Protein AF-A0A5B1LK51-F1 (afdb_monomer)

Nearest PDB structures (foldseek):
  1f5m-assembly1_B  TM=5.660E-01  e=3.324E+00  Saccharomyces cerevisiae
  6eny-assembly1_D  TM=3.370E-01  e=9.234E-01  Homo sapiens
  2h8l-assembly2_B  TM=3.531E-01  e=1.806E+00  Homo sapiens
  6o80-assembly1_A  TM=3.054E-01  e=2.768E+00  Trypanosoma cruzi

Sequence (338 aa):
MRPSALRSLPRSFWICSRPAVCPLGSTARRSAAEASTRGEPRSWGSPTAGAPSATPGASISGSTGPLRRLTAIQPTRHEVSRTVAKTTKSEKSERQKVIEDIRRKQKSADKRQGRIILGVCLTIAAAIVIAAAYNPVRTWIEQRKYNGEALSSIGGPASSCGETITKDATGSGDHRATGEQITYDDAPPAFGPHWNEGGVAPVPMEDRFYTKDSRPELEALVHNLEHGFTILWYDETAADDSTMLGEIKAIAKKLSVSDTNNRLAFKAVPWTKDDGKAFPKGQHIAFTHWDADKDDTTKSEGVWQYCSEPSGAALETFMKEHPYYASPEPIGGYAGKQ

Organism: NCBI:txid2607660

Structure (mmCIF, N/CA/C/O backbone):
data_AF-A0A5B1LK51-F1
#
_entry.id   AF-A0A5B1LK51-F1
#
loop_
_atom_site.group_PDB
_atom_site.id
_atom_site.type_symbol
_atom_site.label_atom_id
_atom_site.label_alt_id
_atom_site.label_comp_id
_atom_site.label_asym_id
_atom_site.label_entity_id
_atom_site.label_seq_id
_atom_site.pdbx_PDB_ins_code
_atom_site.Cartn_x
_atom_site.Cartn_y
_atom_site.Cartn_z
_atom_site.occupancy
_atom_site.B_iso_or_equiv
_atom_site.auth_seq_id
_atom_site.auth_comp_id
_atom_site.auth_asym_id
_atom_site.auth_atom_id
_atom_site.pdbx_PDB_model_num
ATOM 1 N N . MET A 1 1 ? 65.057 26.943 2.949 1.00 40.69 1 MET A N 1
ATOM 2 C CA . MET A 1 1 ? 65.285 25.995 1.832 1.00 40.69 1 MET A CA 1
ATOM 3 C C . MET A 1 1 ? 64.180 26.177 0.798 1.00 40.69 1 MET A C 1
ATOM 5 O O . MET A 1 1 ? 63.109 26.638 1.157 1.00 40.69 1 MET A O 1
ATOM 9 N N . ARG A 1 2 ? 64.512 25.935 -0.474 1.00 40.69 2 ARG A N 1
ATOM 10 C CA . ARG A 1 2 ? 63.799 26.331 -1.703 1.00 40.69 2 ARG A CA 1
ATOM 11 C C . ARG A 1 2 ? 62.327 25.857 -1.828 1.00 40.69 2 ARG A C 1
ATOM 13 O O . ARG A 1 2 ? 61.994 24.825 -1.257 1.00 40.69 2 ARG A O 1
ATOM 20 N N . PRO A 1 3 ? 61.504 26.555 -2.645 1.00 66.44 3 PRO A N 1
ATOM 21 C CA . PRO A 1 3 ? 60.129 26.193 -3.017 1.00 66.44 3 PRO A CA 1
ATOM 22 C C . PRO A 1 3 ? 60.064 25.419 -4.354 1.00 66.44 3 PRO A C 1
ATOM 24 O O . PRO A 1 3 ? 61.014 25.501 -5.131 1.00 66.44 3 PRO A O 1
ATOM 27 N N . SER A 1 4 ? 58.953 24.721 -4.646 1.00 51.50 4 SER A N 1
ATOM 28 C CA . SER A 1 4 ? 58.419 24.357 -5.993 1.00 51.50 4 SER A CA 1
ATOM 29 C C . SER A 1 4 ? 57.158 23.486 -5.809 1.00 51.50 4 SER A C 1
ATOM 31 O O . SER A 1 4 ? 57.221 22.490 -5.105 1.00 51.50 4 SER A O 1
ATOM 33 N N . ALA A 1 5 ? 55.951 23.916 -6.194 1.00 52.97 5 ALA A N 1
ATOM 34 C CA . ALA A 1 5 ? 55.376 23.991 -7.548 1.00 52.97 5 ALA A CA 1
ATOM 35 C C . ALA A 1 5 ? 54.982 22.620 -8.140 1.00 52.97 5 ALA A C 1
ATOM 37 O O . ALA A 1 5 ? 55.858 21.858 -8.520 1.00 52.97 5 ALA A O 1
ATOM 38 N N . LEU A 1 6 ? 53.671 22.375 -8.295 1.00 48.50 6 LEU A N 1
ATOM 39 C CA . LEU A 1 6 ? 53.031 21.429 -9.235 1.00 48.50 6 LEU A CA 1
ATOM 40 C C . LEU A 1 6 ? 51.575 21.913 -9.412 1.00 48.50 6 LEU A C 1
ATOM 42 O O . LEU A 1 6 ? 50.798 21.899 -8.467 1.00 48.50 6 LEU A O 1
ATOM 46 N N . ARG A 1 7 ? 51.299 22.708 -10.451 1.00 51.09 7 ARG A N 1
ATOM 47 C CA . ARG A 1 7 ? 50.894 22.334 -11.825 1.00 51.09 7 ARG A CA 1
ATOM 48 C C . ARG A 1 7 ? 49.446 21.846 -11.919 1.00 51.09 7 ARG A C 1
ATOM 50 O O . ARG A 1 7 ? 49.122 20.699 -11.646 1.00 51.09 7 ARG A O 1
ATOM 57 N N . SER A 1 8 ? 48.626 22.781 -12.384 1.00 48.78 8 SER A N 1
ATOM 58 C CA . SER A 1 8 ? 47.334 22.606 -13.031 1.00 48.78 8 SER A CA 1
ATOM 59 C C . SER A 1 8 ? 47.447 21.780 -14.319 1.00 48.78 8 SER A C 1
ATOM 61 O O . SER A 1 8 ? 48.423 21.898 -15.063 1.00 48.78 8 SER A O 1
ATOM 63 N N . LEU A 1 9 ? 46.409 20.993 -14.606 1.00 49.41 9 LEU A N 1
ATOM 64 C CA . LEU A 1 9 ? 46.157 20.385 -15.914 1.00 49.41 9 LEU A CA 1
ATOM 65 C C . LEU A 1 9 ? 44.712 20.667 -16.371 1.00 49.41 9 LEU A C 1
ATOM 67 O O . LEU A 1 9 ? 43.865 20.996 -15.536 1.00 49.41 9 LEU A O 1
ATOM 71 N N . PRO A 1 10 ? 44.452 20.648 -17.693 1.00 56.81 10 PRO A N 1
ATOM 72 C CA . PRO A 1 10 ? 43.483 21.541 -18.313 1.00 56.81 10 PRO A CA 1
ATOM 73 C C . PRO A 1 10 ? 42.114 20.918 -18.610 1.00 56.81 10 PRO A C 1
ATOM 75 O O . PRO A 1 10 ? 41.968 19.730 -18.889 1.00 56.81 10 PRO A O 1
ATOM 78 N N . ARG A 1 11 ? 41.125 21.819 -18.648 1.00 48.50 11 ARG A N 1
ATOM 79 C CA . ARG A 1 11 ? 39.813 21.666 -19.282 1.00 48.50 11 ARG A CA 1
ATOM 80 C C . ARG A 1 11 ? 39.968 21.296 -20.759 1.00 48.50 11 ARG A C 1
ATOM 82 O O . ARG A 1 11 ? 40.621 22.025 -21.499 1.00 48.50 11 ARG A O 1
ATOM 89 N N . SER A 1 12 ? 39.273 20.247 -21.190 1.00 47.28 12 SER A N 1
ATOM 90 C CA . SER A 1 12 ? 38.968 20.004 -22.602 1.00 47.28 12 SER A CA 1
ATOM 91 C C . SER A 1 12 ? 37.454 20.069 -22.780 1.00 47.28 12 SER A C 1
ATOM 93 O O . SER A 1 12 ? 36.732 19.138 -22.446 1.00 47.28 12 SER A O 1
ATOM 95 N N . PHE A 1 13 ? 36.993 21.230 -23.243 1.00 38.34 13 PHE A N 1
ATOM 96 C CA . PHE A 1 13 ? 35.660 21.460 -23.790 1.00 38.34 13 PHE A CA 1
ATOM 97 C C . PHE A 1 13 ? 35.692 21.023 -25.257 1.00 38.34 13 PHE A C 1
ATOM 99 O O . PHE A 1 13 ? 36.562 21.476 -26.000 1.00 38.34 13 PHE A O 1
ATOM 106 N N . TRP A 1 14 ? 34.756 20.178 -25.677 1.00 39.97 14 TRP A N 1
ATOM 107 C CA . TRP A 1 14 ? 34.553 19.836 -27.081 1.00 39.97 14 TRP A CA 1
ATOM 108 C C . TRP A 1 14 ? 33.066 19.922 -27.428 1.00 39.97 14 TRP A C 1
ATOM 110 O O . TRP A 1 14 ? 32.211 19.492 -26.661 1.00 39.97 14 TRP A O 1
ATOM 120 N N . ILE A 1 15 ? 32.835 20.431 -28.641 1.00 37.16 15 ILE A N 1
ATOM 121 C CA . ILE A 1 15 ? 31.622 20.372 -29.464 1.00 37.16 15 ILE A CA 1
ATOM 122 C C . ILE A 1 15 ? 30.625 21.523 -29.273 1.00 37.16 15 ILE A C 1
ATOM 124 O O . ILE A 1 15 ? 29.647 21.459 -28.539 1.00 37.16 15 ILE A O 1
ATOM 128 N N . CYS A 1 16 ? 30.823 22.544 -30.103 1.00 41.19 16 CYS A N 1
ATOM 129 C CA . CYS A 1 16 ? 29.730 23.263 -30.737 1.00 41.19 16 CYS A CA 1
ATOM 130 C C . CYS A 1 16 ? 30.137 23.513 -32.192 1.00 41.19 16 CYS A C 1
ATOM 132 O O . CYS A 1 16 ? 31.223 24.047 -32.416 1.00 41.19 16 CYS A O 1
ATOM 134 N N . SER A 1 17 ? 29.312 23.092 -33.157 1.00 42.59 17 SER A N 1
ATOM 135 C CA . SER A 1 17 ? 28.959 23.845 -34.379 1.00 42.59 17 SER A CA 1
ATOM 136 C C . SER A 1 17 ? 28.322 22.931 -35.430 1.00 42.59 17 SER A C 1
ATOM 138 O O . SER A 1 17 ? 28.989 22.139 -36.090 1.00 42.59 17 SER A O 1
ATOM 140 N N . ARG A 1 18 ? 27.009 23.105 -35.616 1.00 46.28 18 ARG A N 1
ATOM 141 C CA . ARG A 1 18 ? 26.333 22.907 -36.907 1.00 46.28 18 ARG A CA 1
ATOM 142 C C . ARG A 1 18 ? 26.778 24.013 -37.876 1.00 46.28 18 ARG A C 1
ATOM 144 O O . ARG A 1 18 ? 27.121 25.104 -37.421 1.00 46.28 18 ARG A O 1
ATOM 151 N N . PRO A 1 19 ? 26.625 23.801 -39.190 1.00 55.75 19 PRO A N 1
ATOM 152 C CA . PRO A 1 19 ? 25.652 24.648 -39.876 1.00 55.75 19 PRO A CA 1
ATOM 153 C C . PRO A 1 19 ? 24.747 23.890 -40.853 1.00 55.75 19 PRO A C 1
ATOM 155 O O . PRO A 1 19 ? 25.063 22.820 -41.366 1.00 55.75 19 PRO A O 1
ATOM 158 N N . ALA A 1 20 ? 23.583 24.496 -41.064 1.00 49.56 20 ALA A N 1
ATOM 159 C CA . ALA A 1 20 ? 22.540 24.100 -41.992 1.00 49.56 20 ALA A CA 1
ATOM 160 C C . ALA A 1 20 ? 22.910 24.419 -43.447 1.00 49.56 20 ALA A C 1
ATOM 162 O O . ALA A 1 20 ? 23.417 25.507 -43.708 1.00 49.56 20 ALA A O 1
ATOM 163 N N . VAL A 1 21 ? 22.536 23.532 -44.378 1.00 47.09 21 VAL A N 1
ATOM 164 C CA . VAL A 1 21 ? 22.238 23.866 -45.782 1.00 47.09 21 VAL A CA 1
ATOM 165 C C . VAL A 1 21 ? 21.132 22.925 -46.297 1.00 47.09 21 VAL A C 1
ATOM 167 O O . VAL A 1 21 ? 21.338 21.726 -46.441 1.00 47.09 21 VAL A O 1
ATOM 170 N N . CYS A 1 22 ? 19.963 23.498 -46.576 1.00 40.38 22 CYS A N 1
ATOM 171 C CA . CYS A 1 22 ? 19.019 23.115 -47.644 1.00 40.38 22 CYS A CA 1
ATOM 172 C C . CYS A 1 22 ? 19.114 24.246 -48.704 1.00 40.38 22 CYS A C 1
ATOM 174 O O . CYS A 1 22 ? 19.568 25.323 -48.299 1.00 40.38 22 CYS A O 1
ATOM 176 N N . PRO A 1 23 ? 18.671 24.129 -49.986 1.00 58.88 23 PRO A N 1
ATOM 177 C CA . PRO A 1 23 ? 17.451 23.428 -50.433 1.00 58.88 23 PRO A CA 1
ATOM 178 C C . PRO A 1 23 ? 17.482 22.839 -51.878 1.00 58.88 23 PRO A C 1
ATOM 180 O O . PRO A 1 23 ? 18.472 22.969 -52.586 1.00 58.88 23 PRO A O 1
ATOM 183 N N . LEU A 1 24 ? 16.337 22.272 -52.309 1.00 38.44 24 LEU A N 1
ATOM 184 C CA . LEU A 1 24 ? 15.721 22.286 -53.665 1.00 38.44 24 LEU A CA 1
ATOM 185 C C . LEU A 1 24 ? 15.335 20.911 -54.251 1.00 38.44 24 LEU A C 1
ATOM 187 O O . LEU A 1 24 ? 16.138 19.990 -54.315 1.00 38.44 24 LEU A O 1
ATOM 191 N N . GLY A 1 25 ? 14.093 20.847 -54.756 1.00 37.59 25 GLY A N 1
ATOM 192 C CA . GLY A 1 25 ? 13.502 19.745 -55.535 1.00 37.59 25 GLY A CA 1
ATOM 193 C C . GLY A 1 25 ? 12.068 19.438 -55.076 1.00 37.59 25 GLY A C 1
ATOM 194 O O . GLY A 1 25 ? 11.868 18.563 -54.252 1.00 37.59 25 GLY A O 1
ATOM 195 N N . SER A 1 26 ? 11.076 20.301 -55.319 1.00 39.66 26 SER A N 1
ATOM 196 C CA . SER A 1 26 ? 10.287 20.472 -56.556 1.00 39.66 26 SER A CA 1
ATOM 197 C C . SER A 1 26 ? 9.255 19.364 -56.837 1.00 39.66 26 SER A C 1
ATOM 199 O O . SER A 1 26 ? 9.603 18.235 -57.158 1.00 39.66 26 SER A O 1
ATOM 201 N N . THR A 1 27 ? 7.990 19.818 -56.884 1.00 39.44 27 THR A N 1
ATOM 202 C CA . THR A 1 27 ? 6.860 19.398 -57.750 1.00 39.44 27 THR A CA 1
ATOM 203 C C . THR A 1 27 ? 6.219 18.023 -57.523 1.00 39.44 27 THR A C 1
ATOM 205 O O . THR A 1 27 ? 6.795 16.999 -57.848 1.00 39.44 27 THR A O 1
ATOM 208 N N . ALA A 1 28 ? 4.984 18.004 -56.996 1.00 39.28 28 ALA A N 1
ATOM 209 C CA . ALA A 1 28 ? 3.708 17.870 -57.746 1.00 39.28 28 ALA A CA 1
ATOM 210 C C . ALA A 1 28 ? 3.149 16.440 -57.546 1.00 39.28 28 ALA A C 1
ATOM 212 O O . ALA A 1 28 ? 3.920 15.499 -57.558 1.00 39.28 28 ALA A O 1
ATOM 213 N N . ARG A 1 29 ? 1.860 16.144 -57.332 1.00 42.50 29 ARG A N 1
ATOM 214 C CA . ARG A 1 29 ? 0.607 16.636 -57.930 1.00 42.50 29 ARG A CA 1
ATOM 215 C C . ARG A 1 29 ? -0.567 15.935 -57.191 1.00 42.50 29 ARG A C 1
ATOM 217 O O . ARG A 1 29 ? -0.389 14.778 -56.848 1.00 42.50 29 ARG A O 1
ATOM 224 N N . ARG A 1 30 ? -1.723 16.624 -57.064 1.00 41.03 30 ARG A N 1
ATOM 225 C CA . ARG A 1 30 ? -3.140 16.192 -57.319 1.00 41.03 30 ARG A CA 1
ATOM 226 C C . ARG A 1 30 ? -3.608 14.824 -56.759 1.00 41.03 30 ARG A C 1
ATOM 228 O O . ARG A 1 30 ? -2.938 13.833 -56.968 1.00 41.03 30 ARG A O 1
ATOM 235 N N . SER A 1 31 ? -4.764 14.631 -56.120 1.00 41.38 31 SER A N 1
ATOM 236 C CA . SER A 1 31 ? -6.162 15.078 -56.334 1.00 41.38 31 SER A CA 1
ATOM 237 C C . SER A 1 31 ? -6.975 14.647 -55.083 1.00 41.38 31 SER A C 1
ATOM 239 O O . SER A 1 31 ? -6.562 13.699 -54.426 1.00 41.38 31 SER A O 1
ATOM 241 N N . ALA A 1 32 ? -7.979 15.395 -54.594 1.00 38.97 32 ALA A N 1
ATOM 242 C CA . ALA A 1 32 ? -9.433 15.252 -54.875 1.00 38.97 32 ALA A CA 1
ATOM 243 C C . ALA A 1 32 ? -9.982 13.827 -54.584 1.00 38.97 32 ALA A C 1
ATOM 245 O O . ALA A 1 32 ? -9.348 12.867 -54.990 1.00 38.97 32 ALA A O 1
ATOM 246 N N . ALA A 1 33 ? -11.133 13.555 -53.966 1.00 36.66 33 ALA A N 1
ATOM 247 C CA . ALA A 1 33 ? -12.302 14.320 -53.542 1.00 36.66 33 ALA A CA 1
ATOM 248 C C . ALA A 1 33 ? -13.177 13.426 -52.617 1.00 36.66 33 ALA A C 1
ATOM 250 O O . ALA A 1 33 ? -12.995 12.215 -52.590 1.00 36.66 33 ALA A O 1
ATOM 251 N N . GLU A 1 34 ? -14.116 14.069 -51.913 1.00 39.16 34 GLU A N 1
ATOM 252 C CA . GLU A 1 34 ? -15.515 13.662 -51.636 1.00 39.16 34 GLU A CA 1
ATOM 253 C C . GLU A 1 34 ? -15.912 12.243 -51.167 1.00 39.16 34 GLU A C 1
ATOM 255 O O . GLU A 1 34 ? -15.757 11.265 -51.886 1.00 39.16 34 GLU A O 1
ATOM 260 N N . ALA A 1 35 ? -16.620 12.200 -50.022 1.00 40.31 35 ALA A N 1
ATOM 261 C CA . ALA A 1 35 ? -17.992 11.665 -49.810 1.00 40.31 35 ALA A CA 1
ATOM 262 C C . ALA A 1 35 ? -18.191 11.451 -48.286 1.00 40.31 35 ALA A C 1
ATOM 264 O O . ALA A 1 35 ? -17.399 10.762 -47.660 1.00 40.31 35 ALA A O 1
ATOM 265 N N . SER A 1 36 ? -19.059 12.149 -47.541 1.00 43.19 36 SER A N 1
ATOM 266 C CA . SER A 1 36 ? -20.536 12.199 -47.551 1.00 43.19 36 SER A CA 1
ATOM 267 C C . SER A 1 36 ? -21.232 10.836 -47.417 1.00 43.19 36 SER A C 1
ATOM 269 O O . SER A 1 36 ? -21.329 10.134 -48.411 1.00 43.19 36 SER A O 1
ATOM 271 N N . THR A 1 37 ? -21.734 10.536 -46.202 1.00 43.19 37 THR A N 1
ATOM 272 C CA . THR A 1 37 ? -23.006 9.847 -45.811 1.00 43.19 37 THR A CA 1
ATOM 273 C C . THR A 1 37 ? -22.934 9.594 -44.290 1.00 43.19 37 THR A C 1
ATOM 275 O O . THR A 1 37 ? -22.001 8.943 -43.844 1.00 43.19 37 THR A O 1
ATOM 278 N N . ARG A 1 38 ? -23.683 10.254 -43.388 1.00 44.34 38 ARG A N 1
ATOM 279 C CA . ARG A 1 38 ? -25.107 10.082 -42.991 1.00 44.34 38 ARG A CA 1
ATOM 280 C C . ARG A 1 38 ? -25.595 8.628 -42.857 1.00 44.34 38 ARG A C 1
ATOM 282 O O . ARG A 1 38 ? -25.618 7.910 -43.845 1.00 44.34 38 ARG A O 1
ATOM 289 N N . GLY A 1 39 ? -26.110 8.299 -41.664 1.00 35.84 39 GLY A N 1
ATOM 290 C CA . GLY A 1 39 ? -26.936 7.121 -41.338 1.00 35.84 39 GLY A CA 1
ATOM 291 C C . GLY A 1 39 ? -26.472 6.476 -40.025 1.00 35.84 39 GLY A C 1
ATOM 292 O O . GLY A 1 39 ? -25.501 5.740 -40.031 1.00 35.84 39 GLY A O 1
ATOM 293 N N . GLU A 1 40 ? -26.918 6.913 -38.847 1.00 37.56 40 GLU A N 1
ATOM 294 C CA . GLU A 1 40 ? -28.198 6.648 -38.150 1.00 37.56 40 GLU A CA 1
ATOM 295 C C . GLU A 1 40 ? -27.978 5.721 -36.929 1.00 37.56 40 GLU A C 1
ATOM 297 O O . GLU A 1 40 ? -27.097 4.861 -36.961 1.00 37.56 40 GLU A O 1
ATOM 302 N N . PRO A 1 41 ? -28.738 5.907 -35.832 1.00 51.91 41 PRO A N 1
ATOM 303 C CA . PRO A 1 41 ? -28.508 5.247 -34.553 1.00 51.91 41 PRO A CA 1
ATOM 304 C C . PRO A 1 41 ? -29.274 3.920 -34.461 1.00 51.91 41 PRO A C 1
ATOM 306 O O . PRO A 1 41 ? -30.420 3.819 -34.895 1.00 51.91 41 PRO A O 1
ATOM 309 N N . ARG A 1 42 ? -28.684 2.901 -33.827 1.00 44.91 42 ARG A N 1
ATOM 310 C CA . ARG A 1 42 ? -29.417 1.688 -33.432 1.00 44.91 42 ARG A CA 1
ATOM 311 C C . ARG A 1 42 ? -29.512 1.570 -31.919 1.00 44.91 42 ARG A C 1
ATOM 313 O O . ARG A 1 42 ? -28.580 1.158 -31.241 1.00 44.91 42 ARG A O 1
ATOM 320 N N . SER A 1 43 ? -30.701 1.915 -31.444 1.00 44.38 43 SER A N 1
ATOM 321 C CA . SER A 1 43 ? -31.296 1.575 -30.159 1.00 44.38 43 SER A CA 1
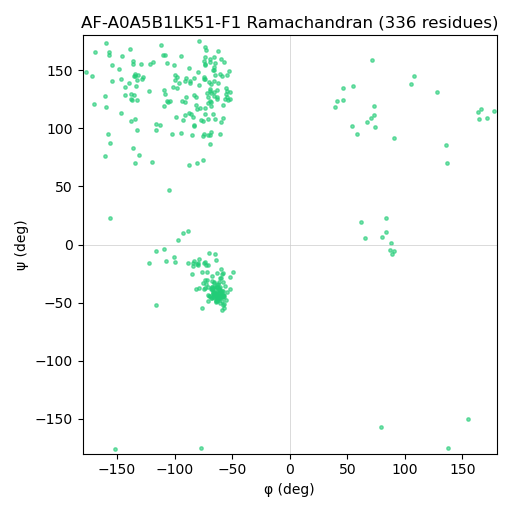ATOM 322 C C . SER A 1 43 ? -31.894 0.163 -30.189 1.00 44.38 43 SER A C 1
ATOM 324 O O . SER A 1 43 ? -32.858 -0.049 -30.916 1.00 44.38 43 SER A O 1
ATOM 326 N N . TRP A 1 44 ? -31.383 -0.761 -29.378 1.00 42.84 44 TRP A N 1
ATOM 327 C CA . TRP A 1 44 ? -32.030 -2.011 -28.935 1.00 42.84 44 TRP A CA 1
ATOM 328 C C . TRP A 1 44 ? -31.250 -2.432 -27.676 1.00 42.84 44 TRP A C 1
ATOM 330 O O . TRP A 1 44 ? -30.031 -2.463 -27.735 1.00 42.84 44 TRP A O 1
ATOM 340 N N . GLY A 1 45 ? -31.768 -2.731 -26.494 1.00 37.81 45 GLY A N 1
ATOM 341 C CA . GLY A 1 45 ? -33.105 -2.853 -25.944 1.00 37.81 45 GLY A CA 1
ATOM 342 C C . GLY A 1 45 ? -32.915 -3.579 -24.604 1.00 37.81 45 GLY A C 1
ATOM 343 O O . GLY A 1 45 ? -32.447 -4.710 -24.591 1.00 37.81 45 GLY A O 1
ATOM 344 N N . SER A 1 46 ? -33.241 -2.932 -23.487 1.00 41.69 46 SER A N 1
ATOM 345 C CA . SER A 1 46 ? -33.603 -3.616 -22.234 1.00 41.69 46 SER A CA 1
ATOM 346 C C . SER A 1 46 ? -35.130 -3.621 -22.210 1.00 41.69 46 SER A C 1
ATOM 348 O O . SER A 1 46 ? -35.705 -2.573 -22.522 1.00 41.69 46 SER A O 1
ATOM 350 N N . PRO A 1 47 ? -35.817 -4.733 -21.886 1.00 51.12 47 PRO A N 1
ATOM 351 C CA . PRO A 1 47 ? -35.919 -5.137 -20.479 1.00 51.12 47 PRO A CA 1
ATOM 352 C C . PRO A 1 47 ? -36.150 -6.646 -20.250 1.00 51.12 47 PRO A C 1
ATOM 354 O O . PRO A 1 47 ? -36.832 -7.290 -21.029 1.00 51.12 47 PRO A O 1
ATOM 357 N N . THR A 1 48 ? -35.756 -7.172 -19.089 1.00 48.34 48 THR A N 1
ATOM 358 C CA . THR A 1 48 ? -36.634 -8.095 -18.342 1.00 48.34 48 THR A CA 1
ATOM 359 C C . THR A 1 48 ? -36.221 -8.152 -16.881 1.00 48.34 48 THR A C 1
ATOM 361 O O . THR A 1 48 ? -35.121 -8.573 -16.535 1.00 48.34 48 THR A O 1
ATOM 364 N N . ALA A 1 49 ? -37.158 -7.733 -16.037 1.00 42.69 49 ALA A N 1
ATOM 365 C CA . ALA A 1 49 ? -37.193 -8.004 -14.618 1.00 42.69 49 ALA A CA 1
ATOM 366 C C . ALA A 1 49 ? -37.407 -9.509 -14.379 1.00 42.69 49 ALA A C 1
ATOM 368 O O . ALA A 1 49 ? -38.358 -10.090 -14.900 1.00 42.69 49 ALA A O 1
ATOM 369 N N . GLY A 1 50 ? -36.547 -10.116 -13.565 1.00 37.66 50 GLY A N 1
ATOM 370 C CA . GLY A 1 50 ? -36.757 -11.427 -12.957 1.00 37.66 50 GLY A CA 1
ATOM 371 C C . GLY A 1 50 ? -36.823 -11.254 -11.446 1.00 37.66 50 GLY A C 1
ATOM 372 O O . GLY A 1 50 ? -35.809 -11.008 -10.802 1.00 37.66 50 GLY A O 1
ATOM 373 N N . ALA A 1 51 ? -38.037 -11.307 -10.907 1.00 46.06 51 ALA A N 1
ATOM 374 C CA . ALA A 1 51 ? -38.331 -11.299 -9.478 1.00 46.06 51 ALA A CA 1
ATOM 375 C C . ALA A 1 51 ? -37.968 -12.664 -8.827 1.00 46.06 51 ALA A C 1
ATOM 377 O O . ALA A 1 51 ? -37.658 -13.619 -9.540 1.00 46.06 51 ALA A O 1
ATOM 378 N N . PRO A 1 52 ? -37.975 -12.768 -7.484 1.00 50.53 52 PRO A N 1
ATOM 379 C CA . PRO A 1 52 ? -37.132 -13.694 -6.732 1.00 50.53 52 PRO A CA 1
ATOM 380 C C . PRO A 1 52 ? -37.734 -15.094 -6.548 1.00 50.53 52 PRO A C 1
ATOM 382 O O . PRO A 1 52 ? -38.910 -15.254 -6.220 1.00 50.53 52 PRO A O 1
ATOM 385 N N . SER A 1 53 ? -36.879 -16.110 -6.651 1.00 47.00 53 SER A N 1
ATOM 386 C CA . SER A 1 53 ? -37.182 -17.490 -6.267 1.00 47.00 53 SER A CA 1
ATOM 387 C C . SER A 1 53 ? -36.976 -17.663 -4.763 1.00 47.00 53 SER A C 1
ATOM 389 O O . SER A 1 53 ? -35.850 -17.770 -4.282 1.00 47.00 53 SER A O 1
ATOM 391 N N . ALA A 1 54 ? -38.077 -17.690 -4.018 1.00 41.19 54 ALA A N 1
ATOM 392 C CA . ALA A 1 54 ? -38.106 -18.132 -2.633 1.00 41.19 54 ALA A CA 1
ATOM 393 C C . ALA A 1 54 ? -37.897 -19.655 -2.560 1.00 41.19 54 ALA A C 1
ATOM 395 O O . ALA A 1 54 ? -38.685 -20.422 -3.112 1.00 41.19 54 ALA A O 1
ATOM 396 N N . THR A 1 55 ? -36.870 -20.099 -1.839 1.00 52.53 55 THR A N 1
ATOM 397 C CA . THR A 1 55 ? -36.715 -21.486 -1.383 1.00 52.53 55 THR A CA 1
ATOM 398 C C . THR A 1 55 ? -37.016 -21.565 0.117 1.00 52.53 55 THR A C 1
ATOM 400 O O . THR A 1 55 ? -36.371 -20.879 0.911 1.00 52.53 55 THR A O 1
ATOM 403 N N . PRO A 1 56 ? -37.978 -22.398 0.554 1.00 50.31 56 PRO A N 1
ATOM 404 C CA . PRO A 1 56 ? -38.156 -22.722 1.958 1.00 50.31 56 PRO A CA 1
ATOM 405 C C . PRO A 1 56 ? -37.327 -23.972 2.282 1.00 50.31 56 PRO A C 1
ATOM 407 O O . PRO A 1 56 ? -37.623 -25.067 1.814 1.00 50.31 56 PRO A O 1
ATOM 410 N N . GLY A 1 57 ? -36.275 -23.808 3.083 1.00 42.25 57 GLY A N 1
ATOM 411 C CA . GLY A 1 57 ? -35.409 -24.899 3.532 1.00 42.25 57 GLY A CA 1
ATOM 412 C C . GLY A 1 57 ? -35.195 -24.842 5.037 1.00 42.25 57 GLY A C 1
ATOM 413 O O . GLY A 1 57 ? -34.167 -24.373 5.511 1.00 42.25 57 GLY A O 1
ATOM 414 N N . ALA A 1 58 ? -36.198 -25.284 5.791 1.00 44.62 58 ALA A N 1
ATOM 415 C CA . ALA A 1 58 ? -36.107 -25.486 7.228 1.00 44.62 58 ALA A CA 1
ATOM 416 C C . ALA A 1 58 ? -35.233 -26.711 7.549 1.00 44.62 58 ALA A C 1
ATOM 418 O O . ALA A 1 58 ? -35.489 -27.796 7.038 1.00 44.62 58 ALA A O 1
ATOM 419 N N . SER A 1 59 ? -34.260 -26.562 8.451 1.00 42.28 59 SER A N 1
ATOM 420 C CA . SER A 1 59 ? -33.757 -27.667 9.281 1.00 42.28 59 SER A CA 1
ATOM 421 C C . SER A 1 59 ? -33.030 -27.112 10.508 1.00 42.28 59 SER A C 1
ATOM 423 O O . SER A 1 59 ? -31.804 -27.097 10.591 1.00 42.28 59 SER A O 1
ATOM 425 N N . ILE A 1 60 ? -33.807 -26.636 11.482 1.00 46.34 60 ILE A N 1
ATOM 426 C CA . ILE A 1 60 ? -33.320 -26.387 12.840 1.00 46.34 60 ILE A CA 1
ATOM 427 C C . ILE A 1 60 ? -33.382 -27.732 13.568 1.00 46.34 60 ILE A C 1
ATOM 429 O O . ILE A 1 60 ? -34.454 -28.192 13.959 1.00 46.34 60 ILE A O 1
ATOM 433 N N . SER A 1 61 ? -32.227 -28.382 13.706 1.00 46.44 61 SER A N 1
ATOM 434 C CA . SER A 1 61 ? -32.069 -29.594 14.509 1.00 46.44 61 SER A CA 1
ATOM 435 C C . SER A 1 61 ? -32.162 -29.225 15.992 1.00 46.44 61 SER A C 1
ATOM 437 O O . SER A 1 61 ? -31.202 -28.769 16.613 1.00 46.44 61 SER A O 1
ATOM 439 N N . GLY A 1 62 ? -33.369 -29.350 16.542 1.00 40.50 62 GLY A N 1
ATOM 440 C CA . GLY A 1 62 ? -33.649 -29.205 17.963 1.00 40.50 62 GLY A CA 1
ATOM 441 C C . GLY A 1 62 ? -33.189 -30.439 18.735 1.00 40.50 62 GLY A C 1
ATOM 442 O O . GLY A 1 62 ? -33.844 -31.480 18.705 1.00 40.50 62 GLY A O 1
ATOM 443 N N . SER A 1 63 ? -32.087 -30.306 19.473 1.00 43.88 63 SER A N 1
ATOM 444 C CA . SER A 1 63 ? -31.688 -31.262 20.508 1.00 43.88 63 SER A CA 1
ATOM 445 C C . SER A 1 63 ? -32.673 -31.179 21.678 1.00 43.88 63 SER A C 1
ATOM 447 O O . SER A 1 63 ? -32.606 -30.294 22.532 1.00 43.88 63 SER A O 1
ATOM 449 N N . THR A 1 64 ? -33.643 -32.090 21.679 1.00 45.78 64 THR A N 1
ATOM 450 C CA . THR A 1 64 ? -34.578 -32.321 22.780 1.00 45.78 64 THR A CA 1
ATOM 451 C C . THR A 1 64 ? -33.923 -33.268 23.782 1.00 45.78 64 THR A C 1
ATOM 453 O O . THR A 1 64 ? -33.949 -34.487 23.647 1.00 45.78 64 THR A O 1
ATOM 456 N N . GLY A 1 65 ? -33.291 -32.692 24.805 1.00 45.25 65 GLY A N 1
ATOM 457 C CA . GLY A 1 65 ? -32.813 -33.447 25.960 1.00 45.25 65 GLY A CA 1
ATOM 458 C C . GLY A 1 65 ? -33.986 -34.039 26.763 1.00 45.25 65 GLY A C 1
ATOM 459 O O . GLY A 1 65 ? -35.015 -33.376 26.922 1.00 45.25 65 GLY A O 1
ATOM 460 N N . PRO A 1 66 ? -33.868 -35.273 27.283 1.00 57.97 66 PRO A N 1
ATOM 461 C CA . PRO A 1 66 ? -34.967 -35.969 27.940 1.00 57.97 66 PRO A CA 1
ATOM 462 C C . PRO A 1 66 ? -35.340 -35.324 29.282 1.00 57.97 66 PRO A C 1
ATOM 464 O O . PRO A 1 66 ? -34.531 -35.227 30.207 1.00 57.97 66 PRO A O 1
ATOM 467 N N . LEU A 1 67 ? -36.615 -34.946 29.406 1.00 47.97 67 LEU A N 1
ATOM 468 C CA . LEU A 1 67 ? -37.266 -34.600 30.667 1.00 47.97 67 LEU A CA 1
ATOM 469 C C . LEU A 1 67 ? -37.220 -35.808 31.616 1.00 47.97 67 LEU A C 1
ATOM 471 O O . LEU A 1 67 ? -37.961 -36.780 31.458 1.00 47.97 67 LEU A O 1
ATOM 475 N N . ARG A 1 68 ? -36.352 -35.734 32.630 1.00 51.81 68 ARG A N 1
ATOM 476 C CA . ARG A 1 68 ? -36.340 -36.662 33.766 1.00 51.81 68 ARG A CA 1
ATOM 477 C C . ARG A 1 68 ? -37.631 -36.509 34.568 1.00 51.81 68 ARG A C 1
ATOM 479 O O . ARG A 1 68 ? -37.848 -35.526 35.273 1.00 51.81 68 ARG A O 1
ATOM 486 N N . ARG A 1 69 ? -38.479 -37.526 34.450 1.00 43.69 69 ARG A N 1
ATOM 487 C CA . ARG A 1 69 ? -39.719 -37.723 35.196 1.00 43.69 69 ARG A CA 1
ATOM 488 C C . ARG A 1 69 ? -39.407 -38.332 36.571 1.00 43.69 69 ARG A C 1
ATOM 490 O O . ARG A 1 69 ? -38.848 -39.416 36.646 1.00 43.69 69 ARG A O 1
ATOM 497 N N . LEU A 1 70 ? -39.789 -37.592 37.612 1.00 45.81 70 LEU A N 1
ATOM 498 C CA . LEU A 1 70 ? -40.279 -38.002 38.938 1.00 45.81 70 LEU A CA 1
ATOM 499 C C . LEU A 1 70 ? -39.642 -39.213 39.650 1.00 45.81 70 LEU A C 1
ATOM 501 O O . LEU A 1 70 ? -39.921 -40.362 39.324 1.00 45.81 70 LEU A O 1
ATOM 505 N N . THR A 1 71 ? -39.064 -38.932 40.817 1.00 44.97 71 THR A N 1
ATOM 506 C CA . THR A 1 71 ? -39.289 -39.750 42.018 1.00 44.97 71 THR A CA 1
ATOM 507 C C . THR A 1 71 ? -39.601 -38.819 43.185 1.00 44.97 71 THR A C 1
ATOM 509 O O . THR A 1 71 ? -38.721 -38.203 43.782 1.00 44.97 71 THR A O 1
ATOM 512 N N . ALA A 1 72 ? -40.894 -38.675 43.476 1.00 48.41 72 ALA A N 1
ATOM 513 C CA . ALA A 1 72 ? -41.370 -38.077 44.711 1.00 48.41 72 ALA A CA 1
ATOM 514 C C . ALA A 1 72 ? -41.068 -39.057 45.852 1.00 48.41 72 ALA A C 1
ATOM 516 O O . ALA A 1 72 ? -41.685 -40.116 45.954 1.00 48.41 72 ALA A O 1
ATOM 517 N N . ILE A 1 73 ? -40.090 -38.716 46.684 1.00 50.88 73 ILE A N 1
ATOM 518 C CA . ILE A 1 73 ? -39.826 -39.411 47.941 1.00 50.88 73 ILE A CA 1
ATOM 519 C C . ILE A 1 73 ? -40.944 -39.003 48.907 1.00 50.88 73 ILE A C 1
ATOM 521 O O . ILE A 1 73 ? -41.052 -37.836 49.282 1.00 50.88 73 ILE A O 1
ATOM 525 N N . GLN A 1 74 ? -41.806 -39.955 49.269 1.00 57.69 74 GLN A N 1
ATOM 526 C CA . GLN A 1 74 ? -42.766 -39.797 50.360 1.00 57.69 74 GLN A CA 1
ATOM 527 C C . GLN A 1 74 ? -42.007 -39.611 51.685 1.00 57.69 74 GLN A C 1
ATOM 529 O O . GLN A 1 74 ? -41.212 -40.482 52.041 1.00 57.69 74 GLN A O 1
ATOM 534 N N . PRO A 1 75 ? -42.256 -38.542 52.460 1.00 49.62 75 PRO A N 1
ATOM 535 C CA . PRO A 1 75 ? -41.805 -38.491 53.839 1.00 49.62 75 PRO A CA 1
ATOM 536 C C . PRO A 1 75 ? -42.748 -39.332 54.707 1.00 49.62 75 PRO A C 1
ATOM 538 O O . PRO A 1 75 ? -43.942 -39.049 54.829 1.00 49.62 75 PRO A O 1
ATOM 541 N N . THR A 1 76 ? -42.199 -40.377 55.320 1.00 54.22 76 THR A N 1
ATOM 542 C CA . THR A 1 76 ? -42.847 -41.152 56.377 1.00 54.22 76 THR A CA 1
ATOM 543 C C . THR A 1 76 ? -43.212 -40.235 57.541 1.00 54.22 76 THR A C 1
ATOM 545 O O . THR A 1 76 ? -42.362 -39.581 58.150 1.00 54.22 76 THR A O 1
ATOM 548 N N . ARG A 1 77 ? -44.511 -40.181 57.832 1.00 40.00 77 ARG A N 1
ATOM 549 C CA . ARG A 1 77 ? -45.130 -39.391 58.892 1.00 40.00 77 ARG A CA 1
ATOM 550 C C . ARG A 1 77 ? -44.838 -40.054 60.243 1.00 40.00 77 ARG A C 1
ATOM 552 O O . ARG A 1 77 ? -45.551 -40.962 60.649 1.00 40.00 77 ARG A O 1
ATOM 559 N N . HIS A 1 78 ? -43.789 -39.605 60.932 1.00 44.84 78 HIS A N 1
ATOM 560 C CA . HIS A 1 78 ? -43.617 -39.893 62.355 1.00 44.84 78 HIS A CA 1
ATOM 561 C C . HIS A 1 78 ? -44.554 -38.994 63.164 1.00 44.84 78 HIS A C 1
ATOM 563 O O . HIS A 1 78 ? -44.366 -37.782 63.270 1.00 44.84 78 HIS A O 1
ATOM 569 N N . GLU A 1 79 ? -45.596 -39.611 63.706 1.00 51.62 79 GLU A N 1
ATOM 570 C CA . GLU A 1 79 ? -46.531 -39.021 64.651 1.00 51.62 79 GLU A CA 1
ATOM 571 C C . GLU A 1 79 ? -45.858 -38.934 66.029 1.00 51.62 79 GLU A C 1
ATOM 573 O O . GLU A 1 79 ? -45.845 -39.887 66.803 1.00 51.62 79 GLU A O 1
ATOM 578 N N . VAL A 1 80 ? -45.246 -37.784 66.328 1.00 51.91 80 VAL A N 1
ATOM 579 C CA . VAL A 1 80 ? -44.824 -37.449 67.694 1.00 51.91 80 VAL A CA 1
ATOM 580 C C . VAL A 1 80 ? -45.934 -36.627 68.333 1.00 51.91 80 VAL A C 1
ATOM 582 O O . VAL A 1 80 ? -46.043 -35.414 68.156 1.00 51.91 80 VAL A O 1
ATOM 585 N N . SER A 1 81 ? -46.779 -37.327 69.079 1.00 54.41 81 SER A N 1
ATOM 586 C CA . SER A 1 81 ? -47.691 -36.743 70.052 1.00 54.41 81 SER A CA 1
ATOM 587 C C . SER A 1 81 ? -46.879 -36.140 71.200 1.00 54.41 81 SER A C 1
ATOM 589 O O . SER A 1 81 ? -46.254 -36.885 71.955 1.00 54.41 81 SER A O 1
ATOM 591 N N . ARG A 1 82 ? -46.872 -34.804 71.350 1.00 47.47 82 ARG A N 1
ATOM 592 C CA . ARG A 1 82 ? -46.765 -34.158 72.672 1.00 47.47 82 ARG A CA 1
ATOM 593 C C . ARG A 1 82 ? -47.021 -32.647 72.668 1.00 47.47 82 ARG A C 1
ATOM 595 O O . ARG A 1 82 ? -46.284 -31.863 72.082 1.00 47.47 82 ARG A O 1
ATOM 602 N N . THR A 1 83 ? -48.035 -32.291 73.460 1.00 43.91 83 THR A N 1
ATOM 603 C CA . THR A 1 83 ? -48.185 -31.068 74.273 1.00 43.91 83 THR A CA 1
ATOM 604 C C . THR A 1 83 ? -48.135 -29.715 73.560 1.00 43.91 83 THR A C 1
ATOM 606 O O . THR A 1 83 ? -47.094 -29.082 73.414 1.00 43.91 83 THR A O 1
ATOM 609 N N . VAL A 1 84 ? -49.331 -29.209 73.241 1.00 48.66 84 VAL A N 1
ATOM 610 C CA . VAL A 1 84 ? -49.588 -27.801 72.920 1.00 48.66 84 VAL A CA 1
ATOM 611 C C . VAL A 1 84 ? -49.429 -26.968 74.195 1.00 48.66 84 VAL A C 1
ATOM 613 O O . VAL A 1 84 ? -50.364 -26.818 74.980 1.00 48.66 84 VAL A O 1
ATOM 616 N N . ALA A 1 85 ? -48.236 -26.413 74.403 1.00 47.81 85 ALA A N 1
ATOM 617 C CA . ALA A 1 85 ? -48.068 -25.271 75.289 1.00 47.81 85 ALA A CA 1
ATOM 618 C C . ALA A 1 85 ? -48.760 -24.058 74.642 1.00 47.81 85 ALA A C 1
ATOM 620 O O . ALA A 1 85 ? -48.482 -23.694 73.496 1.00 47.81 85 ALA A O 1
ATOM 621 N N . LYS A 1 86 ? -49.712 -23.463 75.363 1.00 49.28 86 LYS A N 1
ATOM 622 C CA . LYS A 1 86 ? -50.487 -22.290 74.951 1.00 49.28 86 LYS A CA 1
ATOM 623 C C . LYS A 1 86 ? -49.561 -21.068 74.934 1.00 49.28 86 LYS A C 1
ATOM 625 O O . LYS A 1 86 ? -49.446 -20.361 75.928 1.00 49.28 86 LYS A O 1
ATOM 630 N N . THR A 1 87 ? -48.881 -20.847 73.813 1.00 50.06 87 THR A N 1
ATOM 631 C CA . THR A 1 87 ? -48.073 -19.644 73.587 1.00 50.06 87 THR A CA 1
ATOM 632 C C . THR A 1 87 ? -48.992 -18.434 73.464 1.00 50.06 87 THR A C 1
ATOM 634 O O . THR A 1 87 ? -50.026 -18.457 72.785 1.00 50.06 87 THR A O 1
ATOM 637 N N . THR A 1 88 ? -48.669 -17.383 74.209 1.00 51.81 88 THR A N 1
ATOM 638 C CA . THR A 1 88 ? -49.476 -16.164 74.284 1.00 51.81 88 THR A CA 1
ATOM 639 C C . THR A 1 88 ? -49.448 -15.446 72.926 1.00 51.81 88 THR A C 1
ATOM 641 O O . THR A 1 88 ? -48.478 -15.543 72.174 1.00 51.81 88 THR A O 1
ATOM 644 N N . LYS A 1 89 ? -50.516 -14.712 72.569 1.00 54.72 89 LYS A N 1
ATOM 645 C CA . LYS A 1 89 ? -50.634 -13.951 71.298 1.00 54.72 89 LYS A CA 1
ATOM 646 C C . LYS A 1 89 ? -49.407 -13.065 70.986 1.00 54.72 89 LYS A C 1
ATOM 648 O O . LYS A 1 89 ? -49.167 -12.763 69.820 1.00 54.72 89 LYS A O 1
ATOM 653 N N . SER A 1 90 ? -48.643 -12.692 72.014 1.00 56.72 90 SER A N 1
ATOM 654 C CA . SER A 1 90 ? -47.388 -11.941 71.934 1.00 56.72 90 SER A CA 1
ATOM 655 C C . SER A 1 90 ? -46.275 -12.689 71.177 1.00 56.72 90 SER A C 1
ATOM 657 O O . SER A 1 90 ? -45.678 -12.128 70.263 1.00 56.72 90 SER A O 1
ATOM 659 N N . GLU A 1 91 ? -46.047 -13.978 71.454 1.00 59.06 91 GLU A N 1
ATOM 660 C CA . GLU A 1 91 ? -44.926 -14.742 70.869 1.00 59.06 91 GLU A CA 1
ATOM 661 C C 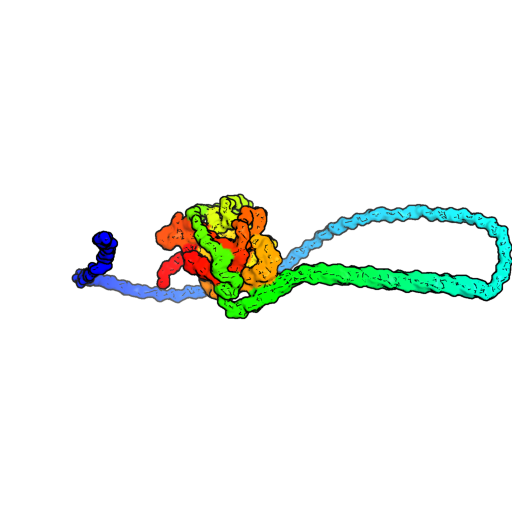. GLU A 1 91 ? -45.135 -15.103 69.386 1.00 59.06 91 GLU A C 1
ATOM 663 O O . GLU A 1 91 ? -44.181 -15.178 68.608 1.00 59.06 91 GLU A O 1
ATOM 668 N N . LYS A 1 92 ? -46.388 -15.303 68.947 1.00 59.41 92 LYS A N 1
ATOM 669 C CA . LYS A 1 92 ? -46.702 -15.517 67.517 1.00 59.41 92 LYS A CA 1
ATOM 670 C C . LYS A 1 92 ? -46.446 -14.263 66.676 1.00 59.41 92 LYS A C 1
ATOM 672 O O . LYS A 1 92 ? -45.986 -14.389 65.542 1.00 59.41 92 LYS A O 1
ATOM 677 N N . SER A 1 93 ? -46.720 -13.083 67.235 1.00 72.94 93 SER A N 1
ATOM 678 C CA . SER A 1 93 ? -46.457 -11.786 66.597 1.00 72.94 93 SER A CA 1
ATOM 679 C C . SER A 1 93 ? -44.954 -11.549 66.419 1.00 72.94 93 SER A C 1
ATOM 681 O O . SER A 1 93 ? -44.513 -11.141 65.345 1.00 72.94 93 SER A O 1
ATOM 683 N N . GLU A 1 94 ? -44.141 -11.901 67.419 1.00 73.19 94 GLU A N 1
ATOM 684 C CA . GLU A 1 94 ? -42.681 -11.803 67.312 1.00 73.19 94 GLU A CA 1
ATOM 685 C C . GLU A 1 94 ? -42.086 -12.759 66.273 1.00 73.19 94 GLU A C 1
ATOM 687 O O . GLU A 1 94 ? -41.276 -12.335 65.449 1.00 73.19 94 GLU A O 1
ATOM 692 N N . ARG A 1 95 ? -42.527 -14.024 66.221 1.00 73.38 95 ARG A N 1
ATOM 693 C CA . ARG A 1 95 ? -42.038 -14.980 65.206 1.00 73.38 95 ARG A CA 1
ATOM 694 C C . ARG A 1 95 ? -42.349 -14.537 63.776 1.00 73.38 95 ARG A C 1
ATOM 696 O O . ARG A 1 95 ? -41.519 -14.716 62.887 1.00 73.38 95 ARG A O 1
ATOM 703 N N . GLN A 1 96 ? -43.524 -13.951 63.547 1.00 77.94 96 GLN A N 1
ATOM 704 C CA . GLN A 1 96 ? -43.897 -13.420 62.234 1.00 77.94 96 GLN A CA 1
ATOM 705 C C . GLN A 1 96 ? -43.032 -12.218 61.840 1.00 77.94 96 GLN A C 1
ATOM 707 O O . GLN A 1 96 ? -42.529 -12.186 60.717 1.00 77.94 96 GLN A O 1
ATOM 712 N N . LYS A 1 97 ? -42.769 -11.296 62.777 1.00 80.44 97 LYS A N 1
ATOM 713 C CA . LYS A 1 97 ? -41.871 -10.152 62.547 1.00 80.44 97 LYS A CA 1
ATOM 714 C C . LYS A 1 97 ? -40.450 -10.586 62.182 1.00 80.44 97 LYS A C 1
ATOM 716 O O . LYS A 1 97 ? -39.866 -10.012 61.269 1.00 80.44 97 LYS A O 1
ATOM 721 N N . VAL A 1 98 ? -39.912 -11.619 62.833 1.00 81.75 98 VAL A N 1
ATOM 722 C CA . VAL A 1 98 ? -38.571 -12.151 62.521 1.00 81.75 98 VAL A CA 1
ATOM 723 C C . VAL A 1 98 ? -38.513 -12.741 61.106 1.00 81.75 98 VAL A C 1
ATOM 725 O O . VAL A 1 98 ? -37.575 -12.462 60.362 1.00 81.75 98 VAL A O 1
ATOM 728 N N . ILE A 1 99 ? -39.523 -13.512 60.690 1.00 82.38 99 ILE A N 1
ATOM 729 C CA . ILE A 1 99 ? -39.583 -14.091 59.334 1.00 82.38 99 ILE A CA 1
ATOM 730 C C . ILE A 1 99 ? -39.672 -12.994 58.266 1.00 82.38 99 ILE A C 1
ATOM 732 O O . ILE A 1 99 ? -39.038 -13.087 57.212 1.00 82.38 99 ILE A O 1
ATOM 736 N N . GLU A 1 100 ? -40.461 -11.956 58.527 1.00 81.62 100 GLU A N 1
ATOM 737 C CA . GLU A 1 100 ? -40.659 -10.848 57.597 1.00 81.62 100 GLU A CA 1
ATOM 738 C C . GLU A 1 100 ? -39.411 -9.962 57.482 1.00 81.62 100 GLU A C 1
ATOM 740 O O . GLU A 1 100 ? -39.042 -9.562 56.375 1.00 81.62 100 GLU A O 1
ATOM 745 N N . ASP A 1 101 ? -38.692 -9.751 58.588 1.00 82.19 101 ASP A N 1
ATOM 746 C CA . ASP A 1 101 ? -37.409 -9.047 58.598 1.00 82.19 101 ASP A CA 1
ATOM 747 C C . ASP A 1 101 ? -36.313 -9.836 57.854 1.00 82.19 101 ASP A C 1
ATOM 749 O O . ASP A 1 101 ? -35.576 -9.267 57.046 1.00 82.19 101 ASP A O 1
ATOM 753 N N . ILE A 1 102 ? -36.262 -11.166 58.017 1.00 81.88 102 ILE A N 1
ATOM 754 C CA . ILE A 1 102 ? -35.354 -12.042 57.253 1.00 81.88 102 ILE A CA 1
ATOM 755 C C . ILE A 1 102 ? -35.676 -11.987 55.753 1.00 81.88 102 ILE A C 1
ATOM 757 O O . ILE A 1 102 ? -34.774 -11.765 54.943 1.00 81.88 102 ILE A O 1
ATOM 761 N N . ARG A 1 103 ? -36.953 -12.115 55.363 1.00 80.50 103 ARG A N 1
ATOM 762 C CA . ARG A 1 103 ? -37.372 -12.009 53.952 1.00 80.50 103 ARG A CA 1
ATOM 763 C C . ARG A 1 103 ? -37.054 -10.640 53.358 1.00 80.50 103 ARG A C 1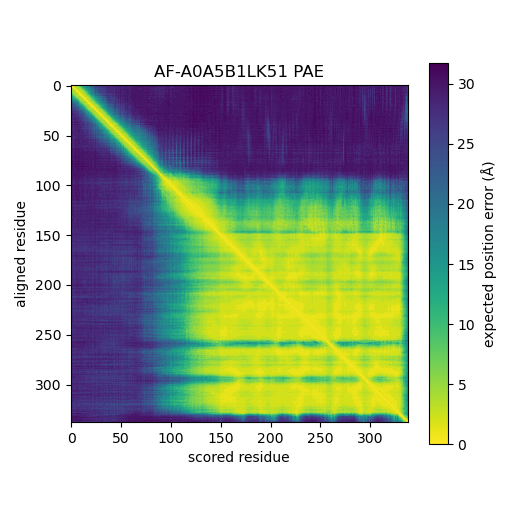
ATOM 765 O O . ARG A 1 103 ? -36.641 -10.556 52.203 1.00 80.50 103 ARG A O 1
ATOM 772 N N . ARG A 1 104 ? -37.234 -9.559 54.124 1.00 83.25 104 ARG A N 1
ATOM 773 C CA . ARG A 1 104 ? -36.902 -8.196 53.687 1.00 83.25 104 ARG A CA 1
ATOM 774 C C . ARG A 1 104 ? -35.394 -8.029 53.482 1.00 83.25 104 ARG A C 1
ATOM 776 O O . ARG A 1 104 ? -35.005 -7.439 52.474 1.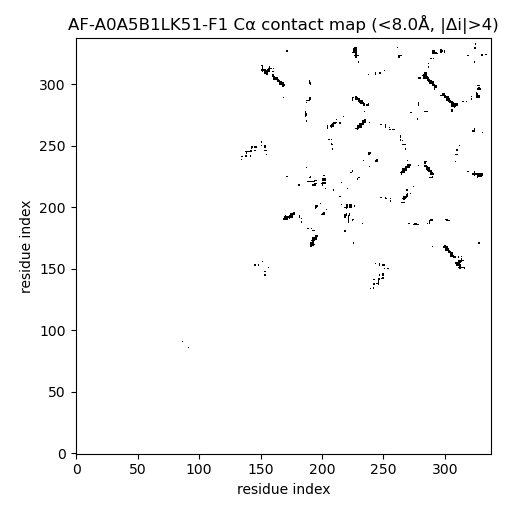00 83.25 104 ARG A O 1
ATOM 783 N N . LYS A 1 105 ? -34.566 -8.563 54.387 1.00 79.44 105 LYS A N 1
ATOM 784 C CA . LYS A 1 105 ? -33.095 -8.541 54.292 1.00 79.44 105 LYS A CA 1
ATOM 785 C C . LYS A 1 105 ? -32.567 -9.374 53.124 1.00 79.44 105 LYS A C 1
ATOM 787 O O . LYS A 1 105 ? -31.693 -8.905 52.404 1.00 79.44 105 LYS A O 1
ATOM 792 N N . GLN A 1 106 ? -33.134 -10.555 52.879 1.00 80.44 106 GLN A N 1
ATOM 793 C CA . GLN A 1 106 ? -32.795 -11.365 51.702 1.00 80.44 106 GLN A CA 1
ATOM 794 C C . GLN A 1 106 ? -33.182 -10.636 50.410 1.00 80.44 106 GLN A C 1
ATOM 796 O O . GLN A 1 106 ? -32.343 -10.403 49.549 1.00 80.44 106 GLN A O 1
ATOM 801 N N . LYS A 1 107 ? -34.413 -10.116 50.332 1.00 81.38 107 LYS A N 1
ATOM 802 C CA . LYS A 1 107 ? -34.898 -9.382 49.154 1.00 81.38 107 LYS A CA 1
ATOM 803 C C . LYS A 1 107 ? -34.091 -8.113 48.851 1.00 81.38 107 LYS A C 1
ATOM 805 O O . LYS A 1 107 ? -34.003 -7.716 47.689 1.00 81.38 107 LYS A O 1
ATOM 810 N N . SER A 1 108 ? -33.551 -7.423 49.859 1.00 76.62 108 SER A N 1
ATOM 811 C CA . SER A 1 108 ? -32.701 -6.244 49.642 1.00 76.62 108 SER A CA 1
ATOM 812 C C . SER A 1 108 ? -31.274 -6.621 49.237 1.00 76.62 108 SER A C 1
ATOM 814 O O . SER A 1 108 ? -30.715 -5.957 48.361 1.00 76.62 108 SER A O 1
ATOM 816 N N . ALA A 1 109 ? -30.716 -7.695 49.805 1.00 79.44 109 ALA A N 1
ATOM 817 C CA . ALA A 1 109 ? -29.425 -8.249 49.405 1.00 79.44 109 ALA A CA 1
ATOM 818 C C . ALA A 1 109 ? -29.453 -8.740 47.948 1.00 79.44 109 ALA A C 1
ATOM 820 O O . ALA A 1 109 ? -28.591 -8.339 47.167 1.00 79.44 109 ALA A O 1
ATOM 821 N N . ASP A 1 110 ? -30.501 -9.467 47.551 1.00 80.94 110 ASP A N 1
ATOM 822 C CA . ASP A 1 110 ? -30.685 -9.966 46.182 1.00 80.94 110 ASP A CA 1
ATOM 823 C C . ASP A 1 110 ? -30.816 -8.818 45.174 1.00 80.94 110 ASP A C 1
ATOM 825 O O . ASP A 1 110 ? -30.195 -8.822 44.114 1.00 80.94 110 ASP A O 1
ATOM 829 N N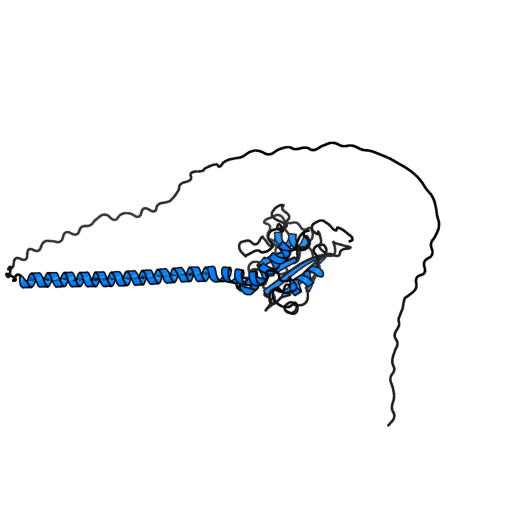 . LYS A 1 111 ? -31.574 -7.764 45.515 1.00 85.38 111 LYS A N 1
ATOM 830 C CA . LYS A 1 111 ? -31.683 -6.561 44.669 1.00 85.38 111 LYS A CA 1
ATOM 831 C C . LYS A 1 111 ? -30.351 -5.830 44.525 1.00 85.38 111 LYS A C 1
ATOM 833 O O . LYS A 1 111 ? -30.080 -5.265 43.467 1.00 85.38 111 LYS A O 1
ATOM 838 N N . ARG A 1 112 ? -29.534 -5.799 45.581 1.00 84.50 112 ARG A N 1
ATOM 839 C CA . ARG A 1 112 ? -28.206 -5.178 45.542 1.00 84.50 112 ARG A CA 1
ATOM 840 C C . ARG A 1 112 ? -27.251 -6.009 44.689 1.00 84.50 112 ARG A C 1
ATOM 842 O O . ARG A 1 112 ? -26.575 -5.433 43.844 1.00 84.50 112 ARG A O 1
ATOM 849 N N . GLN A 1 113 ? -27.254 -7.331 44.849 1.00 83.19 113 GLN A N 1
ATOM 850 C CA . GLN A 1 113 ? -26.478 -8.249 44.013 1.00 83.19 113 GLN A CA 1
ATOM 851 C C . GLN A 1 113 ? -26.893 -8.158 42.542 1.00 83.19 113 GLN A C 1
ATOM 853 O O . GLN A 1 113 ? -26.034 -7.978 41.688 1.00 83.19 113 GLN A O 1
ATOM 858 N N . GLY A 1 114 ? -28.195 -8.162 42.244 1.00 87.81 114 GLY A N 1
ATOM 859 C CA . GLY A 1 114 ? -28.699 -8.014 40.877 1.00 87.81 114 GLY A CA 1
ATOM 860 C C . GLY A 1 114 ? -28.275 -6.699 40.217 1.00 87.81 114 GLY A C 1
ATOM 861 O O . GLY A 1 114 ? -27.875 -6.693 39.057 1.00 87.81 114 GLY A O 1
ATOM 862 N N . ARG A 1 115 ? -28.280 -5.583 40.962 1.00 93.00 115 ARG A N 1
ATOM 863 C CA . ARG A 1 115 ? -27.776 -4.288 40.464 1.00 93.00 115 ARG A CA 1
ATOM 864 C C . ARG A 1 115 ? -26.268 -4.289 40.231 1.00 93.00 115 ARG A C 1
ATOM 866 O O . ARG A 1 115 ? -25.826 -3.689 39.260 1.00 93.00 115 ARG A O 1
ATOM 873 N N . ILE A 1 116 ? -25.495 -4.945 41.100 1.00 93.75 116 ILE A N 1
ATOM 874 C CA . ILE A 1 116 ? -24.043 -5.081 40.928 1.00 93.75 116 ILE A CA 1
ATOM 875 C C . ILE A 1 116 ? -23.745 -5.896 39.669 1.00 93.75 116 ILE A C 1
ATOM 877 O O . ILE A 1 116 ? -22.982 -5.434 38.830 1.00 93.75 116 ILE A O 1
ATOM 881 N N . ILE A 1 117 ? -24.387 -7.056 39.501 1.00 92.62 117 ILE A N 1
ATOM 882 C CA . ILE A 1 117 ? -24.205 -7.912 38.321 1.00 92.62 117 ILE A CA 1
ATOM 883 C C . ILE A 1 117 ? -24.565 -7.142 37.048 1.00 92.62 117 ILE A C 1
ATOM 885 O O . ILE A 1 117 ? -23.763 -7.098 36.122 1.00 92.62 117 ILE A O 1
ATOM 889 N N . LEU A 1 118 ? -25.717 -6.463 37.022 1.00 93.50 118 LEU A N 1
ATOM 890 C CA . LEU A 1 118 ? -26.116 -5.649 35.873 1.00 93.50 118 LEU A CA 1
ATOM 891 C C . LEU A 1 118 ? -25.113 -4.522 35.592 1.00 93.50 118 LEU A C 1
ATOM 893 O O . LEU A 1 118 ? -24.745 -4.313 34.440 1.00 93.50 118 LEU A O 1
ATOM 897 N N . GLY A 1 119 ? -24.646 -3.819 36.627 1.00 94.81 119 GLY A N 1
ATOM 898 C CA . GLY A 1 119 ? -23.636 -2.771 36.478 1.00 94.81 119 GLY A CA 1
ATOM 899 C C . GLY A 1 119 ? -22.329 -3.303 35.885 1.00 94.81 119 GLY A C 1
ATOM 900 O O . GLY A 1 119 ? -21.777 -2.695 34.968 1.00 94.81 119 GLY A O 1
ATOM 901 N N . VAL A 1 120 ? -21.869 -4.470 36.349 1.00 96.00 120 VAL A N 1
ATOM 902 C CA . VAL A 1 120 ? -20.673 -5.143 35.820 1.00 96.00 120 VAL A CA 1
ATOM 903 C C . VAL A 1 120 ? -20.885 -5.547 34.361 1.00 96.00 120 VAL A C 1
ATOM 905 O O . VAL A 1 120 ? -20.054 -5.217 33.519 1.00 96.00 120 VAL A O 1
ATOM 908 N N . CYS A 1 121 ? -22.014 -6.182 34.032 1.00 94.75 121 CYS A N 1
ATOM 909 C CA . CYS A 1 121 ? -22.340 -6.564 32.657 1.00 94.75 121 CYS A CA 1
ATOM 910 C C . CYS A 1 121 ? -22.377 -5.355 31.710 1.00 94.75 121 CYS A C 1
ATOM 912 O O . CYS A 1 121 ? -21.800 -5.418 30.627 1.00 94.75 121 CYS A O 1
ATOM 914 N N . LEU A 1 122 ? -23.000 -4.244 32.117 1.00 97.12 122 LEU A N 1
ATOM 915 C CA . LEU A 1 122 ? -23.051 -3.017 31.313 1.00 97.12 122 LEU A CA 1
ATOM 916 C C . LEU A 1 122 ? -21.665 -2.400 31.110 1.00 97.12 122 LEU A C 1
ATOM 918 O O . LEU A 1 122 ? -21.359 -1.924 30.020 1.00 97.12 122 LEU A O 1
ATOM 922 N N . THR A 1 123 ? -20.813 -2.442 32.134 1.00 95.12 123 THR A N 1
ATOM 923 C CA . THR A 1 123 ? -19.444 -1.917 32.046 1.00 95.12 123 THR A CA 1
ATOM 924 C C . THR A 1 123 ? -18.603 -2.737 31.072 1.00 95.12 123 THR A C 1
ATOM 926 O O . THR A 1 123 ? -17.927 -2.169 30.219 1.00 95.12 123 THR A O 1
ATOM 929 N N . ILE A 1 124 ? -18.684 -4.070 31.151 1.00 96.06 124 ILE A N 1
ATOM 930 C CA . ILE A 1 124 ? -17.979 -4.969 30.227 1.00 96.06 124 ILE A CA 1
ATOM 931 C C . ILE A 1 124 ? -18.471 -4.751 28.793 1.00 96.06 124 ILE A C 1
ATOM 933 O O . ILE A 1 124 ? -17.657 -4.606 27.884 1.00 96.06 124 ILE A O 1
ATOM 937 N N . ALA A 1 125 ? -19.789 -4.663 28.588 1.00 94.69 125 ALA A N 1
ATOM 938 C CA . ALA A 1 125 ? -20.357 -4.399 27.269 1.00 94.69 125 ALA A CA 1
ATOM 939 C C . ALA A 1 125 ? -19.862 -3.062 26.687 1.00 94.69 125 ALA A C 1
ATOM 941 O O . ALA A 1 125 ? -19.444 -3.013 25.532 1.00 94.69 125 ALA A O 1
ATOM 942 N N . ALA A 1 126 ? -19.838 -1.994 27.491 1.00 95.44 126 ALA A N 1
ATOM 943 C CA . ALA A 1 126 ? -19.321 -0.696 27.063 1.00 95.44 126 ALA A CA 1
ATOM 944 C C . ALA A 1 126 ? -17.822 -0.748 26.723 1.00 95.44 126 ALA A C 1
ATOM 946 O O . ALA A 1 126 ? -17.410 -0.184 25.711 1.00 95.44 126 ALA A O 1
ATOM 947 N N . ALA A 1 127 ? -17.015 -1.453 27.521 1.00 94.75 127 ALA A N 1
ATOM 948 C CA . ALA A 1 127 ? -15.584 -1.604 27.267 1.00 94.75 127 ALA A CA 1
ATOM 949 C C . ALA A 1 127 ? -15.303 -2.309 25.929 1.00 94.75 127 ALA A C 1
ATOM 951 O O . ALA A 1 127 ? -14.445 -1.854 25.177 1.00 94.75 127 ALA A O 1
ATOM 952 N N . ILE A 1 128 ? -16.061 -3.362 25.598 1.00 94.06 128 ILE A N 1
ATOM 953 C CA . ILE A 1 128 ? -15.934 -4.077 24.317 1.00 94.06 128 ILE A CA 1
ATOM 954 C C . ILE A 1 128 ? -16.260 -3.149 23.141 1.00 94.06 128 ILE A C 1
ATOM 956 O O . ILE A 1 128 ? -15.502 -3.091 22.175 1.00 94.06 128 ILE A O 1
ATOM 960 N N . VAL A 1 129 ? -17.355 -2.386 23.231 1.00 93.75 129 VAL A N 1
ATOM 961 C CA . VAL A 1 129 ? -17.757 -1.451 22.167 1.00 93.75 129 VAL A CA 1
ATOM 962 C C . VAL A 1 129 ? -16.726 -0.336 21.986 1.00 93.75 129 VAL A C 1
ATOM 964 O O . VAL A 1 129 ? -16.362 -0.025 20.855 1.00 93.75 129 VAL A O 1
ATOM 967 N N . ILE A 1 130 ? -16.223 0.246 23.081 1.00 92.12 130 ILE A N 1
ATOM 968 C CA . ILE A 1 130 ? -15.196 1.297 23.026 1.00 92.12 130 ILE A CA 1
ATOM 969 C C . ILE A 1 130 ? -13.910 0.757 22.401 1.00 92.12 130 ILE A C 1
ATOM 971 O O . ILE A 1 130 ? -13.357 1.411 21.522 1.00 92.12 130 ILE A O 1
ATOM 975 N N . ALA A 1 131 ? -13.457 -0.431 22.810 1.00 90.00 131 ALA A N 1
ATOM 976 C CA . ALA A 1 131 ? -12.256 -1.050 22.259 1.00 90.00 131 ALA A CA 1
ATOM 977 C C . ALA A 1 131 ? -12.396 -1.313 20.750 1.00 90.00 131 ALA A C 1
ATOM 979 O O . ALA A 1 131 ? -11.516 -0.934 19.982 1.00 90.00 131 ALA A O 1
ATOM 980 N N . ALA A 1 132 ? -13.526 -1.877 20.313 1.00 86.44 132 ALA A N 1
ATOM 981 C CA . ALA A 1 132 ? -13.778 -2.156 18.899 1.00 86.44 132 ALA A CA 1
ATOM 982 C C . ALA A 1 132 ? -13.895 -0.878 18.045 1.00 86.44 132 ALA A C 1
ATOM 984 O O . ALA A 1 132 ? -13.448 -0.850 16.900 1.00 86.44 132 ALA A O 1
ATOM 985 N N . ALA A 1 133 ? -14.481 0.195 18.587 1.00 90.19 133 ALA A N 1
ATOM 986 C CA . ALA A 1 133 ? -14.671 1.451 17.862 1.00 90.19 133 ALA A CA 1
ATOM 987 C C . ALA A 1 133 ? -13.442 2.379 17.889 1.00 90.19 133 ALA A C 1
ATOM 989 O O . ALA A 1 133 ? -13.377 3.309 17.083 1.00 90.19 133 ALA A O 1
ATOM 990 N N . TYR A 1 134 ? -12.474 2.149 18.782 1.00 89.69 134 TYR A N 1
ATOM 991 C CA . TYR A 1 134 ? -11.346 3.058 18.999 1.00 89.69 134 TYR A CA 1
ATOM 992 C C . TYR A 1 134 ? -10.519 3.286 17.727 1.00 89.69 134 TYR A C 1
ATOM 994 O O . TYR A 1 134 ? -10.400 4.428 17.277 1.00 89.69 134 TYR A O 1
ATOM 1002 N N . ASN A 1 135 ? -10.010 2.211 17.115 1.00 87.62 135 ASN A N 1
ATOM 1003 C CA . ASN A 1 135 ? -9.171 2.299 15.916 1.00 87.62 135 ASN A CA 1
ATOM 1004 C C . ASN A 1 135 ? -9.921 2.900 14.713 1.00 87.62 135 ASN A C 1
ATOM 1006 O O . ASN A 1 135 ? -9.401 3.852 14.125 1.00 87.62 135 ASN A O 1
ATOM 1010 N N . PRO A 1 136 ? -11.146 2.452 14.358 1.00 88.19 136 PRO A N 1
ATOM 1011 C CA . PRO A 1 136 ? -11.911 3.055 13.265 1.00 88.19 136 PRO A CA 1
ATOM 1012 C C . PRO A 1 136 ? -12.182 4.552 13.454 1.00 88.19 136 PRO A C 1
ATOM 1014 O O . PRO A 1 136 ? -11.999 5.332 12.519 1.00 88.19 136 PRO A O 1
ATOM 1017 N N . VAL A 1 137 ? -12.582 4.972 14.662 1.00 91.62 137 VAL A N 1
ATOM 1018 C CA . VAL A 1 137 ? -12.877 6.384 14.955 1.00 91.62 137 VAL A CA 1
ATOM 1019 C C . VAL A 1 137 ? -11.606 7.222 14.910 1.00 91.62 137 VAL A C 1
ATOM 1021 O O . VAL A 1 137 ? -11.604 8.276 14.277 1.00 91.62 137 VAL A O 1
ATOM 1024 N N . ARG A 1 138 ? -10.515 6.758 15.532 1.00 91.38 138 ARG A N 1
ATOM 1025 C CA . ARG A 1 138 ? -9.219 7.446 15.478 1.00 91.38 138 ARG A CA 1
ATOM 1026 C C . ARG A 1 138 ? -8.741 7.607 14.045 1.00 91.38 138 ARG A C 1
ATOM 1028 O O . ARG A 1 138 ? -8.531 8.734 13.621 1.00 91.38 138 ARG A O 1
ATOM 1035 N N . THR A 1 139 ? -8.702 6.520 13.283 1.00 87.38 139 THR A N 1
ATOM 1036 C CA . THR A 1 139 ? -8.288 6.532 11.874 1.00 87.38 139 THR A CA 1
ATOM 1037 C C . THR A 1 139 ? -9.101 7.530 11.045 1.00 87.38 139 THR A C 1
ATOM 1039 O O . THR A 1 139 ? -8.554 8.246 10.213 1.00 87.38 139 THR A O 1
ATOM 1042 N N . TRP A 1 140 ? -10.414 7.619 11.275 1.00 88.94 140 TRP A N 1
ATOM 1043 C CA . TRP A 1 140 ? -11.271 8.588 10.589 1.00 88.94 140 TRP A CA 1
ATOM 1044 C C . TRP A 1 140 ? -10.966 10.039 10.980 1.00 88.94 140 TRP A C 1
ATOM 1046 O O . TRP A 1 140 ? -10.994 10.922 10.121 1.00 88.94 140 TRP A O 1
ATOM 1056 N N . ILE A 1 141 ? -10.664 10.299 12.256 1.00 89.75 141 ILE A N 1
ATOM 1057 C CA . ILE A 1 141 ? -10.212 11.622 12.708 1.00 89.75 141 ILE A CA 1
ATOM 1058 C C . ILE A 1 141 ? -8.877 11.961 12.037 1.00 89.75 141 ILE A C 1
ATOM 1060 O O . ILE A 1 141 ? -8.750 13.053 11.489 1.00 89.75 141 ILE A O 1
ATOM 1064 N N . GLU A 1 142 ? -7.921 11.028 12.038 1.00 90.56 142 GLU A N 1
ATOM 1065 C CA . GLU A 1 142 ? -6.594 11.199 11.436 1.00 90.56 142 GLU A CA 1
ATOM 1066 C C . GLU A 1 142 ? -6.687 11.478 9.933 1.00 90.56 142 GLU A C 1
ATOM 1068 O O . GLU A 1 142 ? -6.211 12.510 9.469 1.00 90.56 142 GLU A O 1
ATOM 1073 N N . GLN A 1 143 ? -7.430 10.662 9.181 1.00 89.12 143 GLN A N 1
ATOM 1074 C CA . GLN A 1 143 ? -7.646 10.874 7.746 1.00 89.12 143 GLN A CA 1
ATOM 1075 C C . GLN A 1 143 ? -8.235 12.263 7.442 1.00 89.12 143 GLN A C 1
ATOM 1077 O O . GLN A 1 143 ? -7.919 12.877 6.422 1.00 89.12 143 GLN A O 1
ATOM 1082 N N . ARG A 1 144 ? -9.114 12.780 8.312 1.00 88.81 144 ARG A N 1
ATOM 1083 C CA . ARG A 1 144 ? -9.762 14.083 8.107 1.00 88.81 144 ARG A CA 1
ATOM 1084 C C . ARG A 1 144 ? -8.839 15.275 8.294 1.00 88.81 144 ARG A C 1
ATOM 1086 O O . ARG A 1 144 ? -9.143 16.317 7.710 1.00 88.81 144 ARG A O 1
ATOM 1093 N N . LYS A 1 145 ? -7.749 15.135 9.054 1.00 89.06 145 LYS A N 1
ATOM 1094 C CA . LYS A 1 145 ? -6.746 16.198 9.223 1.00 89.06 145 LYS A CA 1
ATOM 1095 C C . LYS A 1 145 ? -6.112 16.595 7.892 1.00 89.06 145 LYS A C 1
ATOM 1097 O O . LYS A 1 145 ? -5.783 17.755 7.708 1.00 89.06 145 LYS A O 1
ATOM 1102 N N . TYR A 1 146 ? -6.042 15.655 6.952 1.00 89.19 146 TYR A N 1
ATOM 1103 C CA . TYR A 1 146 ? -5.432 15.839 5.638 1.00 89.19 146 TYR A CA 1
ATOM 1104 C C . TYR A 1 146 ? -6.425 16.275 4.543 1.00 89.19 146 TYR A C 1
ATOM 1106 O O . TYR A 1 146 ? -6.108 16.272 3.353 1.00 89.19 146 TYR A O 1
ATOM 1114 N N . ASN A 1 147 ? -7.665 16.635 4.894 1.00 86.38 147 ASN A N 1
ATOM 1115 C CA . ASN A 1 147 ? -8.613 17.137 3.898 1.00 86.38 147 ASN A CA 1
ATOM 1116 C C . ASN A 1 147 ? -8.168 18.514 3.382 1.00 86.38 147 ASN A C 1
ATOM 1118 O O . ASN A 1 147 ? -8.141 19.478 4.138 1.00 86.38 147 ASN A O 1
ATOM 1122 N N . GLY A 1 148 ? -7.909 18.614 2.078 1.00 82.56 148 GLY A N 1
ATOM 1123 C CA . GLY A 1 148 ? -7.451 19.856 1.442 1.00 82.56 148 GLY A CA 1
ATOM 1124 C C . GLY A 1 148 ? -5.930 20.001 1.389 1.00 82.56 148 GLY A C 1
ATOM 1125 O O . GLY A 1 148 ? -5.440 20.900 0.714 1.00 82.56 148 GLY A O 1
ATOM 1126 N N . GLU A 1 149 ? -5.199 19.078 2.010 1.00 90.12 149 GLU A N 1
ATOM 1127 C CA . GLU A 1 149 ? -3.742 19.035 1.980 1.00 90.12 149 GLU A CA 1
ATOM 1128 C C . GLU A 1 149 ? -3.197 18.531 0.630 1.00 90.12 149 GLU A C 1
ATOM 1130 O O . GLU A 1 149 ? -3.894 17.874 -0.167 1.00 90.12 149 GLU A O 1
ATOM 1135 N N . ALA A 1 150 ? -1.942 18.884 0.341 1.00 92.50 150 ALA A N 1
ATOM 1136 C CA . ALA A 1 150 ? -1.196 18.350 -0.794 1.00 92.50 150 ALA A CA 1
ATOM 1137 C C . ALA A 1 150 ? -0.769 16.903 -0.507 1.00 92.50 150 ALA A C 1
ATOM 1139 O O . ALA A 1 150 ? -0.632 16.517 0.646 1.00 92.50 150 ALA A O 1
ATOM 1140 N N . LEU A 1 151 ? -0.542 16.090 -1.546 1.00 93.38 151 LEU A N 1
ATOM 1141 C CA . LEU A 1 151 ? -0.081 14.709 -1.345 1.00 93.38 151 LEU A CA 1
ATOM 1142 C C . LEU A 1 151 ? 1.231 14.678 -0.545 1.00 93.38 151 LEU A C 1
ATOM 1144 O O . LEU A 1 151 ? 1.347 13.926 0.414 1.00 93.38 151 LEU A O 1
ATOM 1148 N N . SER A 1 152 ? 2.168 15.561 -0.883 1.00 95.44 152 SER A N 1
ATOM 1149 C CA . SER A 1 152 ? 3.467 15.696 -0.221 1.00 95.44 152 SER A CA 1
ATOM 1150 C C . SER A 1 152 ? 3.415 16.133 1.246 1.00 95.44 152 SER A C 1
ATOM 1152 O O . SER A 1 152 ? 4.429 16.004 1.925 1.00 95.44 152 SER A O 1
ATOM 1154 N N . SER A 1 153 ? 2.279 16.625 1.758 1.00 95.12 153 SER A N 1
ATOM 1155 C CA . SER A 1 153 ? 2.118 16.959 3.182 1.00 95.12 153 SER A CA 1
ATOM 1156 C C . SER A 1 153 ? 1.445 15.855 4.008 1.00 95.12 153 SER A C 1
ATOM 1158 O O . SER A 1 153 ? 1.205 16.053 5.198 1.00 95.12 153 SER A O 1
ATOM 1160 N N . ILE A 1 154 ? 1.143 14.696 3.411 1.00 96.56 154 ILE A N 1
ATOM 1161 C CA . ILE A 1 154 ? 0.555 13.554 4.120 1.00 96.56 154 ILE A CA 1
ATOM 1162 C C . ILE A 1 154 ? 1.664 12.601 4.580 1.00 96.56 154 ILE A C 1
ATOM 1164 O O . ILE A 1 154 ? 2.413 12.078 3.752 1.00 96.56 154 ILE A O 1
ATOM 1168 N N . GLY A 1 155 ? 1.715 12.331 5.886 1.00 96.19 155 GLY A N 1
ATOM 1169 C CA . GLY A 1 155 ? 2.706 11.444 6.495 1.00 96.19 155 GLY A CA 1
ATOM 1170 C C . GLY A 1 155 ? 4.078 12.091 6.699 1.00 96.19 155 GLY A C 1
ATOM 1171 O O . GLY A 1 155 ? 4.207 13.314 6.791 1.00 96.19 155 GLY A O 1
ATOM 1172 N N . GLY A 1 156 ? 5.106 11.251 6.795 1.00 95.69 156 GLY A N 1
ATOM 1173 C CA . GLY A 1 156 ? 6.492 11.643 7.019 1.00 95.69 156 GLY A CA 1
ATOM 1174 C C . GLY A 1 156 ? 7.177 12.295 5.806 1.00 95.69 156 GLY A C 1
ATOM 1175 O O . GLY A 1 156 ? 6.684 12.230 4.672 1.00 95.69 156 GLY A O 1
ATOM 1176 N N . PRO A 1 157 ? 8.352 12.919 6.014 1.00 97.00 157 PRO A N 1
ATOM 1177 C CA . PRO A 1 157 ? 9.149 13.506 4.937 1.00 97.00 157 PRO A CA 1
ATOM 1178 C C . PRO A 1 157 ? 9.678 12.428 3.985 1.00 97.00 157 PRO A C 1
ATOM 1180 O O . PRO A 1 157 ? 9.816 11.278 4.376 1.00 97.00 157 PRO A O 1
ATOM 1183 N N . ALA A 1 158 ? 10.089 12.797 2.767 1.00 97.00 158 ALA A N 1
ATOM 1184 C CA . ALA A 1 158 ? 10.642 11.826 1.813 1.00 97.00 158 ALA A CA 1
ATOM 1185 C C . ALA A 1 158 ? 11.876 11.064 2.346 1.00 97.00 158 ALA A C 1
ATOM 1187 O O . ALA A 1 158 ? 12.136 9.940 1.937 1.00 97.00 158 ALA A O 1
ATOM 1188 N N . SER A 1 159 ? 12.606 11.651 3.302 1.00 97.00 159 SER A N 1
ATOM 1189 C CA . SER A 1 159 ? 13.742 11.020 3.983 1.00 97.00 159 SER A CA 1
ATOM 1190 C C . SER A 1 159 ? 13.363 9.880 4.936 1.00 97.00 159 SER A C 1
ATOM 1192 O O . SER A 1 159 ? 14.262 9.253 5.490 1.00 97.00 159 SER A O 1
ATOM 1194 N N . SER A 1 160 ? 12.071 9.636 5.188 1.00 97.31 160 SER A N 1
ATOM 1195 C CA . SER A 1 160 ? 11.622 8.421 5.883 1.00 97.31 160 SER A CA 1
ATOM 1196 C C . SER A 1 160 ? 11.709 7.180 4.990 1.00 97.31 160 SER A C 1
ATOM 1198 O O . SER A 1 160 ? 11.656 6.055 5.489 1.00 97.31 160 SER A O 1
ATOM 1200 N N . CYS A 1 161 ? 11.867 7.384 3.681 1.00 98.19 161 CYS A N 1
ATOM 1201 C CA . CYS A 1 161 ? 12.082 6.341 2.698 1.00 98.19 161 CYS A CA 1
ATOM 1202 C C . CYS A 1 161 ? 13.567 6.190 2.364 1.00 98.19 161 CYS A C 1
ATOM 1204 O O . CYS A 1 161 ? 14.327 7.161 2.332 1.00 98.19 161 CYS A O 1
ATOM 1206 N N . GLY A 1 162 ? 13.976 4.947 2.124 1.00 96.88 162 GLY A N 1
ATOM 1207 C CA . GLY A 1 162 ? 15.309 4.611 1.643 1.00 96.88 162 GLY A CA 1
ATOM 1208 C C . GLY A 1 162 ? 15.492 4.891 0.151 1.00 96.88 162 GLY A C 1
ATOM 1209 O O . GLY A 1 162 ? 14.610 5.420 -0.531 1.00 96.88 162 GLY A O 1
ATOM 1210 N N . GLU A 1 163 ? 16.660 4.503 -0.352 1.00 97.12 163 GLU A N 1
ATOM 1211 C CA . GLU A 1 163 ? 16.949 4.513 -1.784 1.00 97.12 163 GLU A CA 1
ATOM 1212 C C . GLU A 1 163 ? 16.069 3.507 -2.533 1.00 97.12 163 GLU A C 1
ATOM 1214 O O . GLU A 1 163 ? 15.686 2.461 -1.996 1.00 97.12 163 GLU A O 1
ATOM 1219 N N . THR A 1 164 ? 15.777 3.834 -3.789 1.00 97.75 164 THR A N 1
ATOM 1220 C CA . THR A 1 164 ? 15.085 2.939 -4.709 1.00 97.75 164 THR A CA 1
ATOM 1221 C C . THR A 1 164 ? 15.990 1.765 -5.074 1.00 97.75 164 THR A C 1
ATOM 1223 O O . THR A 1 164 ? 17.167 1.935 -5.391 1.00 97.75 164 THR A O 1
ATOM 1226 N N . ILE A 1 165 ? 15.430 0.562 -5.031 1.00 98.00 165 ILE A N 1
ATOM 1227 C CA . ILE A 1 165 ? 16.084 -0.686 -5.414 1.00 98.00 165 ILE A CA 1
ATOM 1228 C C . ILE A 1 165 ? 15.437 -1.147 -6.712 1.00 98.00 165 ILE A C 1
ATOM 1230 O O . ILE A 1 165 ? 14.210 -1.188 -6.784 1.00 98.00 165 ILE A O 1
ATOM 1234 N N . THR A 1 166 ? 16.239 -1.536 -7.702 1.00 98.00 166 THR A N 1
ATOM 1235 C CA . THR A 1 166 ? 15.726 -2.118 -8.946 1.00 98.00 166 THR A CA 1
ATOM 1236 C C . THR A 1 166 ? 16.282 -3.511 -9.206 1.00 98.00 166 THR A C 1
ATOM 1238 O O . THR A 1 166 ? 17.337 -3.893 -8.683 1.00 98.00 166 THR A O 1
ATOM 1241 N N . LYS A 1 167 ? 15.530 -4.302 -9.973 1.00 97.62 167 LYS A N 1
ATOM 1242 C CA . LYS A 1 167 ? 15.938 -5.620 -10.472 1.00 97.62 167 LYS A CA 1
ATOM 1243 C C . LYS A 1 167 ? 15.335 -5.857 -11.844 1.00 97.62 167 LYS A C 1
ATOM 1245 O O . LYS A 1 167 ? 14.167 -5.538 -12.033 1.00 97.62 167 LYS A O 1
ATOM 1250 N N . ASP A 1 168 ? 16.081 -6.502 -12.735 1.00 97.06 168 ASP A N 1
ATOM 1251 C CA . ASP A 1 168 ? 15.561 -6.942 -14.032 1.00 97.06 168 ASP A CA 1
ATOM 1252 C C . ASP A 1 168 ? 14.267 -7.747 -13.844 1.00 97.06 168 ASP A C 1
ATOM 1254 O O . ASP A 1 168 ? 14.228 -8.721 -13.083 1.00 97.06 168 ASP A O 1
ATOM 1258 N N . ALA A 1 169 ? 13.207 -7.321 -14.526 1.00 96.38 169 ALA A N 1
ATOM 1259 C CA . ALA A 1 169 ? 11.904 -7.947 -14.424 1.00 96.38 169 ALA A CA 1
ATOM 1260 C C . ALA A 1 169 ? 11.758 -9.108 -15.406 1.00 96.38 169 ALA A C 1
ATOM 1262 O O . ALA A 1 169 ? 12.355 -9.158 -16.482 1.00 96.38 169 ALA A O 1
ATOM 1263 N N . THR A 1 170 ? 10.912 -10.059 -15.023 1.00 94.75 170 THR A N 1
ATOM 1264 C CA . THR A 1 170 ? 10.517 -11.201 -15.849 1.00 94.75 170 THR A CA 1
ATOM 1265 C C . THR A 1 170 ? 9.024 -11.465 -15.687 1.00 94.75 170 THR A C 1
ATOM 1267 O O . THR A 1 170 ? 8.381 -10.920 -14.793 1.00 94.75 170 THR A O 1
ATOM 1270 N N . GLY A 1 171 ? 8.461 -12.308 -16.553 1.00 93.69 171 GLY A N 1
ATOM 1271 C CA . GLY A 1 171 ? 7.061 -12.726 -16.451 1.00 93.69 171 GLY A CA 1
ATOM 1272 C C . GLY A 1 171 ? 6.051 -11.758 -17.067 1.00 93.69 171 GLY A C 1
ATOM 1273 O O . GLY A 1 171 ? 4.858 -11.948 -16.859 1.00 93.69 171 GLY A O 1
ATOM 1274 N N . SER A 1 172 ? 6.492 -10.742 -17.822 1.00 93.56 172 SER A N 1
ATOM 1275 C CA . SER A 1 172 ? 5.553 -9.917 -18.594 1.00 93.56 172 SER A CA 1
ATOM 1276 C C . SER A 1 172 ? 4.854 -10.783 -19.642 1.00 93.56 172 SER A C 1
ATOM 1278 O O . SER A 1 172 ? 5.499 -11.602 -20.307 1.00 93.56 172 SER A O 1
ATOM 1280 N N . GLY A 1 173 ? 3.530 -10.659 -19.723 1.00 92.44 173 GLY A N 1
ATOM 1281 C CA . GLY A 1 173 ? 2.653 -11.506 -20.525 1.00 92.44 173 GLY A CA 1
ATOM 1282 C 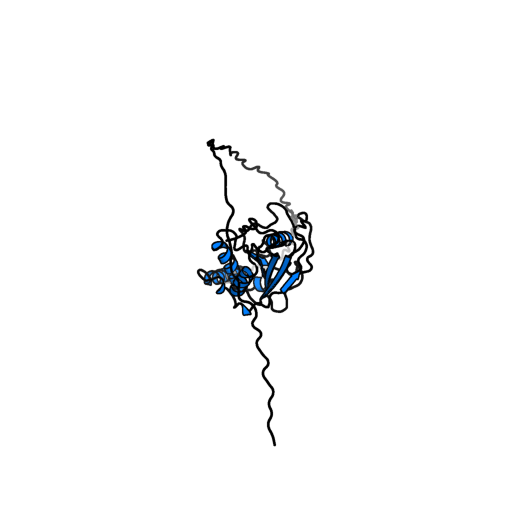C . GLY A 1 173 ? 2.589 -12.978 -20.087 1.00 92.44 173 GLY A C 1
ATOM 1283 O O . GLY A 1 173 ? 1.952 -13.783 -20.773 1.00 92.44 173 GLY A O 1
ATOM 1284 N N . ASP A 1 174 ? 3.225 -13.366 -18.972 1.00 96.38 174 ASP A N 1
ATOM 1285 C CA . ASP A 1 174 ? 3.129 -14.718 -18.403 1.00 96.38 174 ASP A CA 1
ATOM 1286 C C . ASP A 1 174 ? 1.829 -14.864 -17.598 1.00 96.38 174 ASP A C 1
ATOM 1288 O O . ASP A 1 174 ? 1.805 -14.925 -16.365 1.00 96.38 174 ASP A O 1
ATOM 1292 N N . HIS A 1 175 ? 0.724 -14.886 -18.341 1.00 97.06 175 HIS A N 1
ATOM 1293 C CA . HIS A 1 175 ? -0.615 -15.043 -17.801 1.00 97.06 175 HIS A CA 1
ATOM 1294 C C . HIS A 1 175 ? -0.851 -16.465 -17.284 1.00 97.06 175 HIS A C 1
ATOM 1296 O O . HIS A 1 175 ? -0.722 -17.454 -18.011 1.00 97.06 175 HIS A O 1
ATOM 1302 N N . ARG A 1 176 ? -1.296 -16.553 -16.034 1.00 97.56 176 ARG A N 1
ATOM 1303 C CA . ARG A 1 176 ? -1.699 -17.778 -15.346 1.00 97.56 176 ARG A CA 1
ATOM 1304 C C . ARG A 1 176 ? -3.204 -17.851 -15.187 1.00 97.56 176 ARG A C 1
ATOM 1306 O O . ARG A 1 176 ? -3.910 -16.842 -15.225 1.00 97.56 176 ARG A O 1
ATOM 1313 N N . ALA A 1 177 ? -3.699 -19.075 -15.036 1.00 96.75 177 ALA A N 1
ATOM 1314 C CA . ALA A 1 177 ? -5.116 -19.292 -14.804 1.00 96.75 177 ALA A CA 1
ATOM 1315 C C . ALA A 1 177 ? -5.493 -18.800 -13.402 1.00 96.75 177 ALA A C 1
ATOM 1317 O O . ALA A 1 177 ? -4.769 -19.041 -12.437 1.00 96.75 177 ALA A O 1
ATOM 1318 N N . THR A 1 178 ? -6.651 -18.159 -13.276 1.00 96.75 178 THR A N 1
ATOM 1319 C CA . THR A 1 178 ? -7.186 -17.760 -11.973 1.00 96.75 178 THR A CA 1
ATOM 1320 C C . THR A 1 178 ? -7.301 -18.961 -11.038 1.00 96.75 178 THR A C 1
ATOM 1322 O O . THR A 1 178 ? -7.783 -20.029 -11.425 1.00 96.75 178 THR A O 1
ATOM 1325 N N . GLY A 1 179 ? -6.864 -18.781 -9.793 1.00 95.44 179 GLY A N 1
ATOM 1326 C CA . GLY A 1 179 ? -6.780 -19.835 -8.783 1.00 95.44 179 GLY A CA 1
ATOM 1327 C C . GLY A 1 179 ? -5.454 -20.605 -8.776 1.00 95.44 179 GLY A C 1
ATOM 1328 O O . GLY A 1 179 ? -5.227 -21.382 -7.850 1.00 95.44 179 GLY A O 1
ATOM 1329 N N . GLU A 1 180 ? -4.566 -20.400 -9.755 1.00 96.81 180 GLU A N 1
ATOM 1330 C CA . GLU A 1 180 ? -3.178 -20.871 -9.671 1.00 96.81 180 GLU A CA 1
ATOM 1331 C C . GLU A 1 180 ? -2.403 -19.990 -8.689 1.00 96.81 180 GLU A C 1
ATOM 1333 O O . GLU A 1 180 ? -2.255 -18.794 -8.927 1.00 96.81 180 GLU A O 1
ATOM 1338 N N . GLN A 1 181 ? -1.898 -20.573 -7.599 1.00 96.00 181 GLN A N 1
ATOM 1339 C CA . GLN A 1 181 ? -1.084 -19.832 -6.639 1.00 96.00 181 GLN A CA 1
ATOM 1340 C C . GLN A 1 181 ? 0.360 -19.715 -7.128 1.00 96.00 181 GLN A C 1
ATOM 1342 O O . GLN A 1 181 ? 1.017 -20.726 -7.397 1.00 96.00 181 GLN A O 1
ATOM 1347 N N . ILE A 1 182 ? 0.871 -18.490 -7.173 1.00 95.38 182 ILE A N 1
ATOM 1348 C CA . ILE A 1 182 ? 2.204 -18.162 -7.667 1.00 95.38 182 ILE A CA 1
ATOM 1349 C C . ILE A 1 182 ? 3.077 -17.776 -6.475 1.00 95.38 182 ILE A C 1
ATOM 1351 O O . ILE A 1 182 ? 2.712 -16.961 -5.632 1.00 95.38 182 ILE A O 1
ATOM 1355 N N . THR A 1 183 ? 4.256 -18.389 -6.383 1.00 94.44 183 THR A N 1
ATOM 1356 C CA . THR A 1 183 ? 5.266 -17.980 -5.402 1.00 94.44 183 THR A CA 1
ATOM 1357 C C . THR A 1 183 ? 6.178 -16.946 -6.040 1.00 94.44 183 THR A C 1
ATOM 1359 O O . THR A 1 183 ? 6.812 -17.231 -7.053 1.00 94.44 183 THR A O 1
ATOM 1362 N N . TYR A 1 184 ? 6.260 -15.770 -5.427 1.00 95.38 184 TYR A N 1
ATOM 1363 C CA . TYR A 1 184 ? 7.166 -14.707 -5.845 1.00 95.38 184 TYR A CA 1
ATOM 1364 C C . TYR A 1 184 ? 8.459 -14.749 -5.024 1.00 95.38 184 TYR A C 1
ATOM 1366 O O . TYR A 1 184 ? 8.436 -14.962 -3.809 1.00 95.38 184 TYR A O 1
ATOM 1374 N N . ASP A 1 185 ? 9.597 -14.532 -5.682 1.00 93.62 185 ASP A N 1
ATOM 1375 C CA . ASP A 1 185 ? 10.908 -14.522 -5.016 1.00 93.62 185 ASP A CA 1
ATOM 1376 C C . ASP A 1 185 ? 11.113 -13.271 -4.142 1.00 93.62 185 ASP A C 1
ATOM 1378 O O . ASP A 1 185 ? 11.794 -13.313 -3.101 1.00 93.62 185 ASP A O 1
ATOM 1382 N N . ASP A 1 186 ? 10.490 -12.171 -4.571 1.00 94.88 186 ASP A N 1
ATOM 1383 C CA . ASP A 1 186 ? 10.529 -10.855 -3.950 1.00 94.88 186 ASP A CA 1
ATOM 1384 C C . ASP A 1 186 ? 9.283 -10.570 -3.110 1.00 94.88 186 ASP A C 1
ATOM 1386 O O . ASP A 1 186 ? 8.172 -10.997 -3.418 1.00 94.88 186 ASP A O 1
ATOM 1390 N N . ALA A 1 187 ? 9.491 -9.832 -2.021 1.00 94.31 187 ALA A N 1
ATOM 1391 C CA . ALA A 1 187 ? 8.478 -9.534 -1.021 1.00 94.31 187 ALA A CA 1
ATOM 1392 C C . ALA A 1 187 ? 8.539 -8.040 -0.659 1.00 94.31 187 ALA A C 1
ATOM 1394 O O . ALA A 1 187 ? 9.489 -7.637 0.020 1.00 94.31 187 ALA A O 1
ATOM 1395 N N . PRO A 1 188 ? 7.561 -7.222 -1.084 1.00 97.62 188 PRO A N 1
ATOM 1396 C CA . PRO A 1 188 ? 6.429 -7.572 -1.952 1.00 97.62 188 PRO A CA 1
ATOM 1397 C C . PRO A 1 188 ? 6.853 -7.778 -3.423 1.00 97.62 188 PRO A C 1
ATOM 1399 O O . PRO A 1 188 ? 7.926 -7.303 -3.804 1.00 97.62 188 PRO A O 1
ATOM 1402 N N . PRO A 1 189 ? 6.056 -8.459 -4.269 1.00 97.81 189 PRO A N 1
ATOM 1403 C CA . PRO A 1 189 ? 6.373 -8.593 -5.689 1.00 97.81 189 PRO A CA 1
ATOM 1404 C C . PRO A 1 189 ? 6.250 -7.244 -6.411 1.00 97.81 189 PRO A C 1
ATOM 1406 O O . PRO A 1 189 ? 5.304 -6.495 -6.170 1.00 97.81 189 PRO A O 1
ATOM 1409 N N . ALA A 1 190 ? 7.195 -6.948 -7.308 1.00 98.06 190 ALA A N 1
ATOM 1410 C CA . ALA A 1 190 ? 7.109 -5.816 -8.241 1.00 98.06 190 ALA A CA 1
ATOM 1411 C C . ALA A 1 190 ? 6.842 -6.254 -9.695 1.00 98.06 190 ALA A C 1
ATOM 1413 O O . ALA A 1 190 ? 6.486 -5.426 -10.522 1.00 98.06 190 ALA A O 1
ATOM 1414 N N . PHE A 1 191 ? 7.005 -7.545 -9.997 1.00 98.19 191 PHE A N 1
ATOM 1415 C CA . PHE A 1 191 ? 6.757 -8.159 -11.301 1.00 98.19 191 PHE A CA 1
ATOM 1416 C C . PHE A 1 191 ? 6.558 -9.670 -11.149 1.00 98.19 191 PHE A C 1
ATOM 1418 O O . PHE A 1 191 ? 6.791 -10.236 -10.076 1.00 98.19 191 PHE A O 1
ATOM 1425 N N . GLY A 1 192 ? 6.188 -10.324 -12.247 1.00 97.50 192 GLY A N 1
ATOM 1426 C CA . GLY A 1 192 ? 6.180 -11.777 -12.369 1.00 97.50 192 GLY A CA 1
ATOM 1427 C C . GLY A 1 192 ? 4.936 -12.307 -13.078 1.00 97.50 192 GLY A C 1
ATOM 1428 O O . GLY A 1 192 ? 4.101 -11.525 -13.539 1.00 97.50 192 GLY A O 1
ATOM 1429 N N . PRO A 1 193 ? 4.798 -13.643 -13.142 1.00 97.81 193 PRO A N 1
ATOM 1430 C CA . PRO A 1 193 ? 3.591 -14.286 -13.642 1.00 97.81 193 PRO A CA 1
ATOM 1431 C C . PRO A 1 193 ? 2.374 -13.856 -12.819 1.00 97.81 193 PRO A C 1
ATOM 1433 O O . PRO A 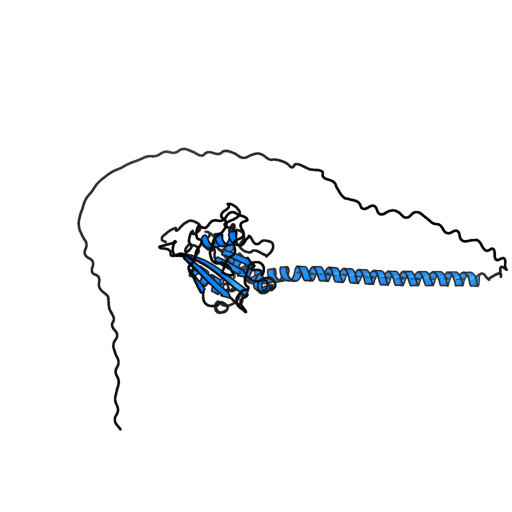1 193 ? 2.486 -13.625 -11.611 1.00 97.81 193 PRO A O 1
ATOM 1436 N N . HIS A 1 194 ? 1.217 -13.729 -13.456 1.00 98.06 194 HIS A N 1
ATOM 1437 C CA . HIS A 1 194 ? 0.030 -13.138 -12.832 1.00 98.06 194 HIS A CA 1
ATOM 1438 C C . HIS A 1 194 ? -1.258 -13.607 -13.516 1.00 98.06 194 HIS A C 1
ATOM 1440 O O . HIS A 1 194 ? -1.224 -14.198 -14.591 1.00 98.06 194 HIS A O 1
ATOM 1446 N N . TRP A 1 195 ? -2.416 -13.386 -12.894 1.00 98.00 195 TRP A N 1
ATOM 1447 C CA . TRP A 1 195 ? -3.699 -13.822 -13.461 1.00 98.00 195 TRP A CA 1
ATOM 1448 C C . TRP A 1 195 ? -4.195 -12.877 -14.546 1.00 98.00 195 TRP A C 1
ATOM 1450 O O . TRP A 1 195 ? -4.004 -11.676 -14.426 1.00 98.00 195 TRP A O 1
ATOM 1460 N N . ASN A 1 196 ? -4.919 -13.389 -15.543 1.00 94.62 196 ASN A N 1
ATOM 1461 C CA . ASN A 1 196 ? -5.597 -12.576 -16.559 1.00 94.62 196 ASN A CA 1
ATOM 1462 C C . ASN A 1 196 ? -7.017 -13.097 -16.815 1.00 94.62 196 ASN A C 1
ATOM 1464 O O . ASN A 1 196 ? -7.270 -13.876 -17.735 1.00 94.62 196 ASN A O 1
ATOM 1468 N N . GLU A 1 197 ? -7.950 -12.676 -15.963 1.00 94.44 197 GLU A N 1
ATOM 1469 C CA . GLU A 1 197 ? -9.373 -12.978 -16.100 1.00 94.44 197 GLU A CA 1
ATOM 1470 C C . GLU A 1 197 ? -10.191 -11.703 -15.907 1.00 94.44 197 GLU A C 1
ATOM 1472 O O . GLU A 1 197 ? -10.108 -11.030 -14.878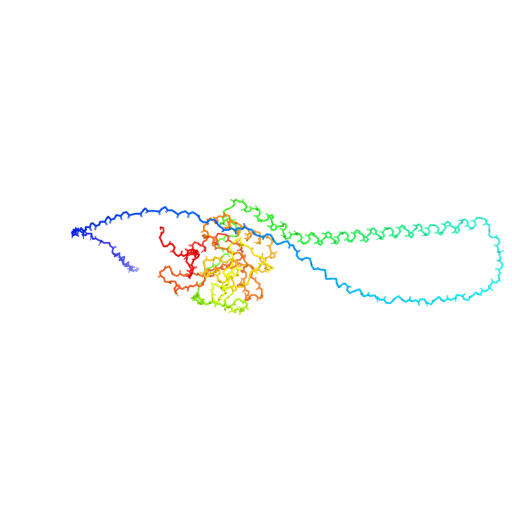 1.00 94.44 197 GLU A O 1
ATOM 1477 N N . GLY A 1 198 ? -11.026 -11.384 -16.897 1.00 90.69 198 GLY A N 1
ATOM 1478 C CA . GLY A 1 198 ? -11.870 -10.195 -16.871 1.00 90.69 198 GLY A CA 1
ATOM 1479 C C . GLY A 1 198 ? -12.771 -10.149 -15.635 1.00 90.69 198 GLY A C 1
ATOM 1480 O O . GLY A 1 198 ? -13.548 -11.066 -15.383 1.00 90.69 198 GLY A O 1
ATOM 1481 N N . GLY A 1 199 ? -12.687 -9.053 -14.879 1.00 87.50 199 GLY A N 1
ATOM 1482 C CA . GLY A 1 199 ? -13.421 -8.870 -13.622 1.00 87.50 199 GLY A CA 1
ATOM 1483 C C . GLY A 1 199 ? -12.709 -9.419 -12.381 1.00 87.50 199 GLY A C 1
ATOM 1484 O O . GLY A 1 199 ? -13.191 -9.184 -11.276 1.00 87.50 199 GLY A O 1
ATOM 1485 N N . VAL A 1 200 ? -11.564 -10.090 -12.550 1.00 92.19 200 VAL A N 1
ATOM 1486 C CA . VAL A 1 200 ? -10.707 -10.586 -11.461 1.00 92.19 200 VAL A CA 1
ATOM 1487 C C . VAL A 1 200 ? -9.339 -9.900 -11.494 1.00 92.19 200 VAL A C 1
ATOM 1489 O O . VAL A 1 200 ? -8.911 -9.345 -10.483 1.00 92.19 200 VAL A O 1
ATOM 1492 N N . ALA A 1 201 ? -8.676 -9.909 -12.653 1.00 93.00 201 ALA A N 1
ATOM 1493 C CA . ALA A 1 201 ? -7.339 -9.366 -12.866 1.00 93.00 201 ALA A CA 1
ATOM 1494 C C . ALA A 1 201 ? -7.241 -8.709 -14.266 1.00 93.00 201 ALA A C 1
ATOM 1496 O O . ALA A 1 201 ? -7.610 -9.358 -15.248 1.00 93.00 201 ALA A O 1
ATOM 1497 N N . PRO A 1 202 ? -6.771 -7.453 -14.382 1.00 93.12 202 PRO A N 1
ATOM 1498 C CA . PRO A 1 202 ? -6.298 -6.602 -13.292 1.00 93.12 202 PRO A CA 1
ATOM 1499 C C . PRO A 1 202 ? -7.438 -6.169 -12.369 1.00 93.12 202 PRO A C 1
ATOM 1501 O O . PRO A 1 202 ? -8.608 -6.127 -12.759 1.00 93.12 202 PRO A O 1
ATOM 1504 N N . VAL A 1 203 ? -7.095 -5.821 -11.131 1.00 93.94 203 VAL A N 1
ATOM 1505 C CA . VAL A 1 203 ? -8.088 -5.366 -10.159 1.00 93.94 203 VAL A CA 1
ATOM 1506 C C . VAL A 1 203 ? -8.614 -3.986 -10.579 1.00 93.94 203 VAL A C 1
ATOM 1508 O O . VAL A 1 203 ? -7.799 -3.086 -10.828 1.00 93.94 203 VAL A O 1
ATOM 1511 N N . PRO A 1 204 ? -9.944 -3.771 -10.596 1.00 89.94 204 PRO A N 1
ATOM 1512 C CA . PRO A 1 204 ? -10.547 -2.493 -10.967 1.00 89.94 204 PRO A CA 1
ATOM 1513 C C . PRO A 1 204 ? -10.009 -1.313 -10.143 1.00 89.94 204 PRO A C 1
ATOM 1515 O O . PRO A 1 204 ? -9.651 -1.457 -8.971 1.00 89.94 204 PRO A O 1
ATOM 1518 N N . MET A 1 205 ? -9.890 -0.135 -10.755 1.00 86.31 205 MET A N 1
ATOM 1519 C CA . MET A 1 205 ? -9.174 1.014 -10.180 1.00 86.31 205 MET A CA 1
ATOM 1520 C C . MET A 1 205 ? -9.980 1.793 -9.121 1.00 86.31 205 MET A C 1
ATOM 1522 O O . MET A 1 205 ? -9.428 2.633 -8.410 1.00 86.31 205 MET A O 1
ATOM 1526 N N . GLU A 1 206 ? -11.279 1.538 -9.012 1.00 86.69 206 GLU A N 1
ATOM 1527 C CA . GLU A 1 206 ? -12.224 2.244 -8.145 1.00 86.69 206 GLU A CA 1
ATOM 1528 C C . GLU A 1 206 ? -11.797 2.166 -6.675 1.00 86.69 206 GLU A C 1
ATOM 1530 O O . GLU A 1 206 ? -11.769 3.181 -5.973 1.00 86.69 206 GLU A O 1
ATOM 1535 N N . ASP A 1 207 ? -11.376 0.978 -6.242 1.00 91.31 207 ASP A N 1
ATOM 1536 C CA . ASP A 1 207 ? -10.858 0.750 -4.902 1.00 91.31 207 ASP A CA 1
ATOM 1537 C C . ASP A 1 207 ? -9.347 1.020 -4.855 1.00 91.31 207 ASP A C 1
ATOM 1539 O O . ASP A 1 207 ? -8.513 0.333 -5.459 1.00 91.31 207 ASP A O 1
ATOM 1543 N N . ARG A 1 208 ? -8.996 2.074 -4.112 1.00 94.12 208 ARG A N 1
ATOM 1544 C CA . ARG A 1 208 ? -7.615 2.548 -3.916 1.00 94.12 208 ARG A CA 1
ATOM 1545 C C . ARG A 1 208 ? -7.012 2.123 -2.584 1.00 94.12 208 ARG A C 1
ATOM 1547 O O . ARG A 1 208 ? -5.823 2.326 -2.375 1.00 94.12 208 ARG A O 1
ATOM 1554 N N . PHE A 1 209 ? -7.823 1.595 -1.675 1.00 97.38 209 PHE A N 1
ATOM 1555 C CA . PHE A 1 209 ? -7.411 1.170 -0.344 1.00 97.38 209 PHE A CA 1
ATOM 1556 C C . PHE A 1 209 ? -8.086 -0.154 -0.012 1.00 97.38 209 PHE A C 1
ATOM 1558 O O . PHE A 1 209 ? -9.308 -0.257 -0.108 1.00 97.38 209 PHE A O 1
ATOM 1565 N N . TYR A 1 210 ? -7.294 -1.120 0.432 1.00 97.94 210 TYR A N 1
ATOM 1566 C CA . TYR A 1 210 ? -7.762 -2.438 0.842 1.00 97.94 210 TYR A CA 1
ATOM 1567 C C . TYR A 1 210 ? -7.445 -2.687 2.305 1.00 97.94 210 TYR A C 1
ATOM 1569 O O . TYR A 1 210 ? -6.533 -2.089 2.850 1.00 97.94 210 TYR A O 1
ATOM 1577 N N . THR A 1 211 ? -8.190 -3.584 2.938 1.00 96.94 211 THR A N 1
ATOM 1578 C CA . THR A 1 211 ? -7.868 -4.189 4.239 1.00 96.94 211 THR A CA 1
ATOM 1579 C C . THR A 1 211 ? -7.557 -5.666 4.046 1.00 96.94 211 THR A C 1
ATOM 1581 O O . THR A 1 211 ? -7.793 -6.202 2.967 1.00 96.94 211 THR A O 1
ATOM 1584 N N . LYS A 1 212 ? -7.079 -6.354 5.093 1.00 95.56 212 LYS A N 1
ATOM 1585 C CA . LYS A 1 212 ? -6.797 -7.797 5.028 1.00 95.56 212 LYS A CA 1
ATOM 1586 C C . LYS A 1 212 ? -7.990 -8.603 4.496 1.00 95.56 212 LYS A C 1
ATOM 1588 O O . LYS A 1 212 ? -7.801 -9.507 3.699 1.00 95.56 212 LYS A O 1
ATOM 1593 N N . ASP A 1 213 ? -9.204 -8.215 4.883 1.00 94.56 213 ASP A N 1
ATOM 1594 C CA . ASP A 1 213 ? -10.437 -8.922 4.516 1.00 94.56 213 ASP A CA 1
ATOM 1595 C C . ASP A 1 213 ? -10.989 -8.554 3.128 1.00 94.56 213 ASP A C 1
ATOM 1597 O O . ASP A 1 213 ? -11.892 -9.222 2.633 1.00 94.56 213 ASP A O 1
ATOM 1601 N N . SER A 1 214 ? -10.514 -7.463 2.521 1.00 96.12 214 SER A N 1
ATOM 1602 C CA . SER A 1 214 ? -11.010 -6.968 1.223 1.00 96.12 214 SER A CA 1
ATOM 1603 C C . SER A 1 214 ? -9.959 -7.001 0.119 1.00 96.12 214 SER A C 1
ATOM 1605 O O . SER A 1 214 ? -10.268 -6.692 -1.030 1.00 96.12 214 SER A O 1
ATOM 1607 N N . ARG A 1 215 ? -8.716 -7.347 0.460 1.00 96.56 215 ARG A N 1
ATOM 1608 C CA . ARG A 1 215 ? -7.602 -7.389 -0.475 1.00 96.56 215 ARG A CA 1
ATOM 1609 C C . ARG A 1 215 ? -7.816 -8.490 -1.529 1.00 96.56 215 ARG A C 1
ATOM 1611 O O . ARG A 1 215 ? -8.068 -9.627 -1.140 1.00 96.56 215 ARG A O 1
ATOM 1618 N N . PRO A 1 216 ? -7.649 -8.185 -2.827 1.00 96.62 216 PRO A N 1
ATOM 1619 C CA . PRO A 1 216 ? -7.522 -9.197 -3.870 1.00 96.62 216 PRO A CA 1
ATOM 1620 C C . PRO A 1 216 ? -6.290 -10.085 -3.663 1.00 96.62 216 PRO A C 1
ATOM 1622 O O . PRO A 1 216 ? -5.385 -9.754 -2.893 1.00 96.62 216 PRO A O 1
ATOM 1625 N N . GLU A 1 217 ? -6.241 -11.190 -4.397 1.00 96.81 217 GLU A N 1
ATOM 1626 C CA . GLU A 1 217 ? -5.066 -12.062 -4.433 1.00 96.81 217 GLU A CA 1
ATOM 1627 C C . GLU A 1 217 ? -3.859 -11.355 -5.068 1.00 96.81 217 GLU A C 1
ATOM 1629 O O . GLU A 1 217 ? -4.010 -10.440 -5.889 1.00 96.81 217 GLU A O 1
ATOM 1634 N N . LEU A 1 218 ? -2.651 -11.768 -4.670 1.00 97.25 218 LEU A N 1
ATOM 1635 C CA . LEU A 1 218 ? -1.399 -11.138 -5.104 1.00 97.25 218 LEU A CA 1
ATOM 1636 C C . LEU A 1 218 ? -1.258 -11.161 -6.625 1.00 97.25 218 LEU A C 1
ATOM 1638 O O . LEU A 1 218 ? -0.877 -10.160 -7.221 1.00 97.25 218 LEU A O 1
ATOM 1642 N N . GLU A 1 219 ? -1.638 -12.265 -7.255 1.00 97.88 219 GLU A N 1
ATOM 1643 C CA . GLU A 1 219 ? -1.559 -12.480 -8.693 1.00 97.88 219 GLU A CA 1
ATOM 1644 C C . GLU A 1 219 ? -2.423 -11.481 -9.469 1.00 97.88 219 GLU A C 1
ATOM 1646 O O . GLU A 1 219 ? -2.041 -11.036 -10.547 1.00 97.88 219 GLU A O 1
ATOM 1651 N N . ALA A 1 220 ? -3.565 -11.062 -8.919 1.00 97.75 220 ALA A N 1
ATOM 1652 C CA . ALA A 1 220 ? -4.383 -10.023 -9.538 1.00 97.75 220 ALA A CA 1
ATOM 1653 C C . ALA A 1 220 ? -3.742 -8.630 -9.402 1.00 97.75 220 ALA A C 1
ATOM 1655 O O . ALA A 1 220 ? -3.859 -7.796 -10.301 1.00 97.75 220 ALA A O 1
ATOM 1656 N N . LEU A 1 221 ? -3.044 -8.380 -8.291 1.00 97.88 221 LEU A N 1
ATOM 1657 C CA . LEU A 1 221 ? -2.336 -7.126 -8.027 1.00 97.88 221 LEU A CA 1
ATOM 1658 C C . LEU A 1 221 ? -1.038 -7.007 -8.838 1.00 97.88 221 LEU A C 1
ATOM 1660 O O . LEU A 1 221 ? -0.694 -5.908 -9.264 1.00 97.88 221 LEU A O 1
ATOM 1664 N N . VAL A 1 222 ? -0.341 -8.112 -9.110 1.00 98.12 222 VAL A N 1
ATOM 1665 C CA . VAL A 1 222 ? 0.839 -8.108 -9.991 1.00 98.12 222 VAL A CA 1
ATOM 1666 C C . VAL A 1 222 ? 0.454 -7.755 -11.430 1.00 98.12 222 VAL A C 1
ATOM 1668 O O . VAL A 1 222 ? 1.179 -7.012 -12.084 1.00 98.12 222 VAL A O 1
ATOM 1671 N N . HIS A 1 223 ? -0.739 -8.143 -11.883 1.00 97.44 223 HIS A N 1
ATOM 1672 C CA . HIS A 1 223 ? -1.276 -7.673 -13.164 1.00 97.44 223 HIS A CA 1
ATOM 1673 C C . HIS A 1 223 ? -1.512 -6.148 -13.169 1.00 97.44 223 HIS A C 1
ATOM 1675 O O . HIS A 1 223 ? -1.252 -5.469 -14.158 1.00 97.44 223 HIS A O 1
ATOM 1681 N N . ASN A 1 224 ? -1.942 -5.549 -12.047 1.00 97.00 224 ASN A N 1
ATOM 1682 C CA . ASN A 1 224 ? -1.994 -4.085 -11.952 1.00 97.00 224 ASN A CA 1
ATOM 1683 C C . ASN A 1 224 ? -0.602 -3.449 -12.105 1.00 97.00 224 ASN A C 1
ATOM 1685 O O . ASN A 1 224 ? -0.504 -2.384 -12.712 1.00 97.00 224 ASN A O 1
ATOM 1689 N N . LEU A 1 225 ? 0.458 -4.068 -11.573 1.00 97.62 225 LEU A N 1
ATOM 1690 C CA . LEU A 1 225 ? 1.826 -3.565 -11.736 1.00 97.62 225 LEU A CA 1
ATOM 1691 C C . LEU A 1 225 ? 2.250 -3.571 -13.211 1.00 97.62 225 LEU A C 1
ATOM 1693 O O . LEU A 1 225 ? 2.750 -2.552 -13.675 1.00 97.62 225 LEU A O 1
ATOM 1697 N N . GLU A 1 226 ? 1.961 -4.642 -13.964 1.00 95.62 226 GLU A N 1
ATOM 1698 C CA . GLU A 1 226 ? 2.232 -4.702 -15.416 1.00 95.62 226 GLU A CA 1
ATOM 1699 C C . GLU A 1 226 ? 1.523 -3.581 -16.194 1.00 95.62 226 GLU A C 1
ATOM 1701 O O . GLU A 1 226 ? 2.043 -3.044 -17.173 1.00 95.62 226 GLU A O 1
ATOM 1706 N N . HIS A 1 227 ? 0.354 -3.180 -15.701 1.00 94.56 227 HIS A N 1
ATOM 1707 C CA . HIS A 1 227 ? -0.458 -2.105 -16.255 1.00 94.56 227 HIS A CA 1
ATOM 1708 C C . HIS A 1 227 ? -0.128 -0.701 -15.722 1.00 94.56 227 HIS A C 1
ATOM 1710 O O . HIS A 1 227 ? -0.885 0.251 -15.956 1.00 94.56 227 HIS A O 1
ATOM 1716 N N . GLY A 1 228 ? 0.991 -0.556 -15.007 1.00 94.06 228 GLY A N 1
ATOM 1717 C CA . GLY A 1 228 ? 1.518 0.737 -14.584 1.00 94.06 228 GLY A CA 1
ATOM 1718 C C . GLY A 1 228 ? 0.905 1.285 -13.304 1.00 94.06 228 GLY A C 1
ATOM 1719 O O . GLY A 1 228 ? 0.932 2.493 -13.065 1.00 94.06 228 GLY A O 1
ATOM 1720 N N . PHE A 1 229 ? 0.345 0.432 -12.449 1.00 96.56 229 PHE A N 1
ATOM 1721 C CA . PHE A 1 229 ? -0.004 0.867 -11.102 1.00 96.56 229 PHE A CA 1
ATOM 1722 C C . PHE A 1 229 ? 1.248 1.011 -10.245 1.00 96.56 229 PHE A C 1
ATOM 1724 O O . PHE A 1 229 ? 2.172 0.205 -10.296 1.00 96.56 229 PHE A O 1
ATOM 1731 N N . THR A 1 230 ? 1.240 2.008 -9.371 1.00 97.94 230 THR A N 1
ATOM 1732 C CA . THR A 1 230 ? 2.086 2.001 -8.180 1.00 97.94 230 THR A CA 1
ATOM 1733 C C . THR A 1 230 ? 1.326 1.337 -7.040 1.00 97.94 230 THR A C 1
ATOM 1735 O O . THR A 1 230 ? 0.207 1.744 -6.711 1.00 97.94 230 THR A O 1
ATOM 1738 N N . ILE A 1 231 ? 1.924 0.337 -6.397 1.00 98.62 231 ILE A N 1
ATOM 1739 C CA . ILE A 1 231 ? 1.332 -0.279 -5.207 1.00 98.62 231 ILE A CA 1
ATOM 1740 C C . ILE A 1 231 ? 2.104 0.148 -3.963 1.00 98.62 231 ILE A C 1
ATOM 1742 O O . ILE A 1 231 ? 3.311 -0.064 -3.873 1.00 98.62 231 ILE A O 1
ATOM 1746 N N . LEU A 1 232 ? 1.385 0.737 -3.006 1.00 98.75 232 LEU A N 1
ATOM 1747 C CA . LEU A 1 232 ? 1.841 0.976 -1.641 1.00 98.75 232 LEU A CA 1
ATOM 1748 C C . LEU A 1 232 ? 1.415 -0.205 -0.778 1.00 98.75 232 LEU A C 1
ATOM 1750 O O . LEU A 1 232 ? 0.244 -0.347 -0.429 1.00 98.75 232 LEU A O 1
ATOM 1754 N N . TRP A 1 233 ? 2.381 -1.025 -0.408 1.00 98.81 233 TRP A N 1
ATOM 1755 C CA . TRP A 1 233 ? 2.217 -2.095 0.556 1.00 98.81 233 TRP A CA 1
ATOM 1756 C C . TRP A 1 233 ? 2.431 -1.567 1.968 1.00 98.81 233 TRP A C 1
ATOM 1758 O O . TRP A 1 233 ? 3.346 -0.776 2.193 1.00 98.81 233 TRP A O 1
ATOM 1768 N N . TYR A 1 234 ? 1.618 -2.005 2.923 1.00 98.75 234 TYR A N 1
ATOM 1769 C CA . TYR A 1 234 ? 1.785 -1.652 4.331 1.00 98.75 234 TYR A CA 1
ATOM 1770 C C . TYR A 1 234 ? 1.663 -2.891 5.219 1.00 98.75 234 TYR A C 1
ATOM 1772 O O . TYR A 1 234 ? 0.802 -3.739 4.989 1.00 98.75 234 TYR A O 1
ATOM 1780 N N . ASP A 1 235 ? 2.541 -3.024 6.209 1.00 98.31 235 ASP A N 1
ATOM 1781 C CA . ASP A 1 235 ? 2.573 -4.210 7.068 1.00 98.31 235 ASP A CA 1
ATOM 1782 C C . ASP A 1 235 ? 1.480 -4.199 8.160 1.00 98.31 235 ASP A C 1
ATOM 1784 O O . ASP A 1 235 ? 0.729 -3.233 8.331 1.00 98.31 235 ASP A O 1
ATOM 1788 N N . GLU A 1 236 ? 1.384 -5.292 8.923 1.00 97.00 236 GLU A N 1
ATOM 1789 C CA . GLU A 1 236 ? 0.422 -5.421 10.028 1.00 97.00 236 GLU A CA 1
ATOM 1790 C C . GLU A 1 236 ? 0.625 -4.347 11.116 1.00 97.00 236 GLU A C 1
ATOM 1792 O O . GLU A 1 236 ? -0.341 -3.916 11.739 1.00 97.00 236 GLU A O 1
ATOM 1797 N N . THR A 1 237 ? 1.848 -3.842 11.311 1.00 97.38 237 THR A N 1
ATOM 1798 C CA . THR A 1 237 ? 2.111 -2.805 12.320 1.00 97.38 237 THR A CA 1
ATOM 1799 C C . THR A 1 237 ? 1.593 -1.435 11.883 1.00 97.38 237 THR A C 1
ATOM 1801 O O . THR A 1 237 ? 0.989 -0.731 12.690 1.00 97.38 237 THR A O 1
ATOM 1804 N N . ALA A 1 238 ? 1.720 -1.090 10.597 1.00 97.81 238 ALA A N 1
ATOM 1805 C CA . ALA A 1 238 ? 1.083 0.090 10.018 1.00 97.81 238 ALA A CA 1
ATOM 1806 C C . ALA A 1 238 ? -0.448 -0.049 9.970 1.00 97.81 238 ALA A C 1
ATOM 1808 O O . ALA A 1 238 ? -1.164 0.945 10.094 1.00 97.81 238 ALA A O 1
ATOM 1809 N N . ALA A 1 239 ? -0.961 -1.274 9.806 1.00 96.88 239 ALA A N 1
ATOM 1810 C CA . ALA A 1 239 ? -2.394 -1.556 9.857 1.00 96.88 239 ALA A CA 1
ATOM 1811 C C . ALA A 1 239 ? -2.988 -1.346 11.262 1.00 96.88 239 ALA A C 1
ATOM 1813 O O . ALA A 1 239 ? -4.123 -0.876 11.389 1.00 96.88 239 ALA A O 1
ATOM 1814 N N . ASP A 1 240 ? -2.223 -1.682 12.302 1.00 95.81 240 ASP A N 1
ATOM 1815 C CA . ASP A 1 240 ? -2.630 -1.561 13.702 1.00 95.81 240 ASP A CA 1
ATOM 1816 C C . ASP A 1 240 ? -2.411 -0.148 14.280 1.00 95.81 240 ASP A C 1
ATOM 1818 O O . ASP A 1 240 ? -3.044 0.217 15.279 1.00 95.81 240 ASP A O 1
ATOM 1822 N N . ASP A 1 241 ? -1.577 0.680 13.641 1.00 96.94 241 ASP A N 1
ATOM 1823 C CA . ASP A 1 241 ? -1.387 2.087 13.995 1.00 96.94 241 ASP A CA 1
ATOM 1824 C C . ASP A 1 241 ? -2.436 2.990 13.320 1.00 96.94 241 ASP A C 1
ATOM 1826 O O . ASP A 1 241 ? -2.447 3.217 12.110 1.00 96.94 241 ASP A O 1
ATOM 1830 N N . SER A 1 242 ? -3.329 3.572 14.127 1.00 95.69 242 SER A N 1
ATOM 1831 C CA . SER A 1 242 ? -4.415 4.421 13.616 1.00 95.69 242 SER A CA 1
ATOM 1832 C C . SER A 1 242 ? -3.953 5.697 12.895 1.00 95.69 242 SER A C 1
ATOM 1834 O O . SER A 1 242 ? -4.710 6.237 12.084 1.00 95.69 242 SER A O 1
ATOM 1836 N N . THR A 1 243 ? -2.747 6.189 13.195 1.00 96.50 243 THR A N 1
ATOM 1837 C CA . THR A 1 243 ? -2.149 7.362 12.544 1.00 96.50 243 THR A CA 1
ATOM 1838 C C . THR A 1 243 ? -1.656 6.972 11.162 1.00 96.50 243 THR A C 1
ATOM 1840 O O . THR A 1 243 ? -2.134 7.539 10.178 1.00 96.50 243 THR A O 1
ATOM 1843 N N . MET A 1 244 ? -0.813 5.936 11.075 1.00 97.88 244 MET A N 1
ATOM 1844 C CA . MET A 1 244 ? -0.296 5.445 9.793 1.00 97.88 244 MET A CA 1
ATOM 1845 C C . MET A 1 244 ? -1.436 5.007 8.871 1.00 97.88 244 MET A C 1
ATOM 1847 O O . MET A 1 244 ? -1.498 5.403 7.707 1.00 97.88 244 MET A O 1
ATOM 1851 N N . LEU A 1 245 ? -2.414 4.266 9.398 1.00 97.88 245 LEU A N 1
ATOM 1852 C CA . LEU A 1 245 ? -3.579 3.854 8.620 1.00 97.88 245 LEU A CA 1
ATOM 1853 C C . LEU A 1 245 ? -4.427 5.050 8.156 1.00 97.88 245 LEU A C 1
ATOM 1855 O O . LEU A 1 245 ? -5.009 5.025 7.068 1.00 97.88 245 LEU A O 1
ATOM 1859 N N . GLY A 1 246 ? -4.512 6.105 8.971 1.00 97.19 246 GLY A N 1
ATOM 1860 C CA . GLY A 1 246 ? -5.191 7.354 8.623 1.00 97.19 246 GLY A CA 1
ATOM 1861 C C . GLY A 1 246 ? -4.515 8.069 7.454 1.00 97.19 246 GLY A C 1
ATOM 1862 O O . GLY A 1 246 ? -5.200 8.525 6.534 1.00 97.19 246 GLY A O 1
ATOM 1863 N N . GLU A 1 247 ? -3.185 8.107 7.457 1.00 98.19 247 GLU A N 1
ATOM 1864 C CA . GLU A 1 247 ? -2.349 8.691 6.404 1.00 98.19 247 GLU A CA 1
ATOM 1865 C C . GLU A 1 247 ? -2.430 7.898 5.103 1.00 98.19 247 GLU A C 1
ATOM 1867 O O . GLU A 1 247 ? -2.690 8.478 4.050 1.00 98.19 247 GLU A O 1
ATOM 1872 N N . ILE A 1 248 ? -2.328 6.569 5.168 1.00 98.44 248 ILE A N 1
ATOM 1873 C CA . ILE A 1 248 ? -2.481 5.681 4.006 1.00 98.44 248 ILE A CA 1
ATOM 1874 C C . ILE A 1 248 ? -3.854 5.893 3.350 1.00 98.44 248 ILE A C 1
ATOM 1876 O O . ILE A 1 248 ? -3.960 6.064 2.133 1.00 98.44 248 ILE A O 1
ATOM 1880 N N . LYS A 1 249 ? -4.926 5.962 4.151 1.00 97.44 249 LYS A N 1
ATOM 1881 C CA . LYS A 1 249 ? -6.278 6.260 3.651 1.00 97.44 249 LYS A CA 1
ATOM 1882 C C . LYS A 1 249 ? -6.402 7.674 3.086 1.00 97.44 249 LYS A C 1
ATOM 1884 O O . LYS A 1 249 ? -7.212 7.899 2.184 1.00 97.44 249 LYS A O 1
ATOM 1889 N N . ALA A 1 250 ? -5.665 8.643 3.622 1.00 97.00 250 ALA A N 1
ATOM 1890 C CA . ALA A 1 250 ? -5.647 10.004 3.098 1.00 97.00 250 ALA A CA 1
ATOM 1891 C C . ALA A 1 250 ? -4.923 10.071 1.745 1.00 97.00 250 ALA A C 1
ATOM 1893 O O . ALA A 1 250 ? -5.470 10.659 0.813 1.00 97.00 250 ALA A O 1
ATOM 1894 N N . ILE A 1 251 ? -3.779 9.391 1.603 1.00 97.06 251 ILE A N 1
ATOM 1895 C CA . ILE A 1 251 ? -3.047 9.217 0.339 1.00 97.06 251 ILE A CA 1
ATOM 1896 C C . ILE A 1 251 ? -3.954 8.574 -0.717 1.00 97.06 251 ILE A C 1
ATOM 1898 O O . ILE A 1 251 ? -4.182 9.161 -1.776 1.00 97.06 251 ILE A O 1
ATOM 1902 N N . ALA A 1 252 ? -4.551 7.419 -0.405 1.00 96.44 252 ALA A N 1
ATOM 1903 C CA . ALA A 1 252 ? -5.430 6.699 -1.326 1.00 96.44 252 ALA A CA 1
ATOM 1904 C C . ALA A 1 252 ? -6.622 7.559 -1.779 1.00 96.44 252 ALA A C 1
ATOM 1906 O O . ALA A 1 252 ? -6.935 7.637 -2.968 1.00 96.44 252 ALA A O 1
ATOM 1907 N N . LYS A 1 253 ? -7.257 8.273 -0.839 1.00 94.75 253 LYS A N 1
ATOM 1908 C CA . LYS A 1 253 ? -8.342 9.211 -1.144 1.00 94.75 253 LYS A CA 1
ATOM 1909 C C . LYS A 1 253 ? -7.859 10.365 -2.023 1.00 94.75 253 LYS A C 1
ATOM 1911 O O . LYS A 1 253 ? -8.563 10.732 -2.958 1.00 94.75 253 LYS A O 1
ATOM 1916 N N . LYS A 1 254 ? -6.690 10.947 -1.740 1.00 93.81 254 LYS A N 1
ATOM 1917 C CA . LYS A 1 254 ? -6.140 12.073 -2.506 1.00 93.81 254 LYS A CA 1
ATOM 1918 C C . LYS A 1 254 ? -5.884 11.685 -3.959 1.00 93.81 254 LYS A C 1
ATOM 1920 O O . LYS A 1 254 ? -6.258 12.446 -4.852 1.00 93.81 254 LYS A O 1
ATOM 1925 N N . LEU A 1 255 ? -5.293 10.515 -4.186 1.00 92.00 255 LEU A N 1
ATOM 1926 C CA . LEU A 1 255 ? -5.028 10.001 -5.527 1.00 92.00 255 LEU A CA 1
ATOM 1927 C C . LEU A 1 255 ? -6.330 9.631 -6.246 1.00 92.00 255 LEU A C 1
ATOM 1929 O O . LEU A 1 255 ? -6.482 9.986 -7.404 1.00 92.00 255 LEU A O 1
ATOM 1933 N N . SER A 1 256 ? -7.319 9.064 -5.546 1.00 88.94 256 SER A N 1
ATOM 1934 C CA . SER A 1 256 ? -8.659 8.808 -6.102 1.00 88.94 256 SER A CA 1
ATOM 1935 C C . SER A 1 256 ? -9.341 10.079 -6.626 1.00 88.94 256 SER A C 1
ATOM 1937 O O . SER A 1 256 ? -9.794 10.110 -7.764 1.00 88.94 256 SER A O 1
ATOM 1939 N N . VAL A 1 257 ? -9.398 11.147 -5.819 1.00 81.31 257 VAL A N 1
ATOM 1940 C CA . VAL A 1 257 ? -10.128 12.376 -6.194 1.00 81.31 257 VAL A CA 1
ATOM 1941 C C . VAL A 1 257 ? -9.394 13.236 -7.219 1.00 81.31 257 VAL A C 1
ATOM 1943 O O . VAL A 1 257 ? -10.022 14.058 -7.881 1.00 81.31 257 VAL A O 1
ATOM 1946 N N . SER A 1 258 ? -8.069 13.099 -7.306 1.00 76.75 258 SER A N 1
ATOM 1947 C CA . SER A 1 258 ? -7.241 13.889 -8.225 1.00 76.75 258 SER A CA 1
ATOM 1948 C C . SER A 1 258 ? -7.112 13.223 -9.596 1.00 76.75 258 SER A C 1
ATOM 1950 O O . SER A 1 258 ? -6.699 13.875 -10.555 1.00 76.75 258 SER A O 1
ATOM 1952 N N . ASP A 1 259 ? -7.456 11.939 -9.694 1.00 77.56 259 ASP A N 1
ATOM 1953 C CA . ASP A 1 259 ? -7.333 11.174 -10.922 1.00 77.56 259 ASP A CA 1
ATOM 1954 C C . ASP A 1 259 ? -8.551 11.381 -11.823 1.00 77.56 259 ASP A C 1
ATOM 1956 O O . ASP A 1 259 ? -9.661 10.942 -11.531 1.00 77.56 259 ASP A O 1
ATOM 1960 N N . THR A 1 260 ? -8.342 12.078 -12.935 1.00 72.19 260 THR A N 1
ATOM 1961 C CA . THR A 1 260 ? -9.399 12.382 -13.915 1.00 72.19 260 THR A CA 1
ATOM 1962 C C . THR A 1 260 ? -9.228 11.607 -15.219 1.00 72.19 260 THR A C 1
ATOM 1964 O O . THR A 1 260 ? -10.046 11.739 -16.126 1.00 72.19 260 THR A O 1
ATOM 1967 N N . ASN A 1 261 ? -8.146 10.836 -15.346 1.00 74.00 261 ASN A N 1
ATOM 1968 C CA . ASN A 1 261 ? -7.710 10.226 -16.603 1.00 74.00 261 ASN A CA 1
ATOM 1969 C C . ASN A 1 261 ? -6.831 8.980 -16.406 1.00 74.00 261 ASN A C 1
ATOM 1971 O O . ASN A 1 261 ? -6.066 8.631 -17.300 1.00 74.00 261 ASN A O 1
ATOM 1975 N N . ASN A 1 262 ? -6.942 8.327 -15.252 1.00 76.00 262 ASN A N 1
ATOM 1976 C CA . ASN A 1 262 ? -6.219 7.116 -14.863 1.00 76.00 262 ASN A CA 1
ATOM 1977 C C . ASN A 1 262 ? -4.690 7.279 -14.788 1.00 76.00 262 ASN A C 1
ATOM 1979 O O . ASN A 1 262 ? -3.958 6.294 -14.812 1.00 76.00 262 ASN A O 1
ATOM 1983 N N . ARG A 1 263 ? -4.191 8.518 -14.684 1.00 81.44 263 ARG A N 1
ATOM 1984 C CA . ARG A 1 263 ? -2.747 8.811 -14.623 1.00 81.44 263 ARG A CA 1
ATOM 1985 C C . ARG A 1 263 ? -2.143 8.582 -13.248 1.00 81.44 263 ARG A C 1
ATOM 1987 O O . ARG A 1 263 ? -0.926 8.506 -13.119 1.00 81.44 263 ARG A O 1
ATOM 1994 N N . LEU A 1 264 ? -2.985 8.518 -12.223 1.00 88.69 264 LEU A N 1
ATOM 1995 C CA . LEU A 1 264 ? -2.575 8.260 -10.850 1.00 88.69 264 LEU A CA 1
ATOM 1996 C C . LEU A 1 264 ? -2.932 6.821 -10.477 1.00 88.69 264 LEU A C 1
ATOM 1998 O O . LEU A 1 264 ? -3.534 6.588 -9.430 1.00 88.69 264 LEU A O 1
ATOM 2002 N N . ALA A 1 265 ? -2.610 5.863 -11.353 1.00 91.81 265 ALA A N 1
ATOM 2003 C CA . ALA A 1 265 ? -2.829 4.437 -11.135 1.00 91.81 265 ALA A CA 1
ATOM 2004 C C . ALA A 1 265 ? -2.092 3.990 -9.861 1.00 91.81 265 ALA A C 1
ATOM 2006 O O . ALA A 1 265 ? -0.868 3.987 -9.777 1.00 91.81 265 ALA A O 1
ATOM 2007 N N . PHE A 1 266 ? -2.867 3.695 -8.822 1.00 96.12 266 PHE A N 1
ATOM 2008 C CA . PHE A 1 266 ? -2.381 3.550 -7.454 1.00 96.12 266 PHE A CA 1
ATOM 2009 C C . PHE A 1 266 ? -3.297 2.644 -6.646 1.00 96.12 266 PHE A C 1
ATOM 2011 O O . PHE A 1 266 ? -4.521 2.780 -6.753 1.00 96.12 266 PHE A O 1
ATOM 2018 N N . LYS A 1 267 ? -2.715 1.800 -5.790 1.00 97.69 267 LYS A N 1
ATOM 2019 C CA . LYS A 1 267 ? -3.427 1.032 -4.759 1.00 97.69 267 LYS A CA 1
ATOM 2020 C C . LYS A 1 267 ? -2.618 0.994 -3.461 1.00 97.69 267 LYS A C 1
ATOM 2022 O O . LYS A 1 267 ? -1.411 0.796 -3.494 1.00 97.69 267 LYS A O 1
ATOM 2027 N N . ALA A 1 268 ? -3.293 1.143 -2.326 1.00 98.50 268 ALA A N 1
ATOM 2028 C CA . ALA A 1 268 ? -2.750 0.907 -0.993 1.00 98.50 268 ALA A CA 1
ATOM 2029 C C . ALA A 1 268 ? -3.276 -0.423 -0.443 1.00 98.50 268 ALA A C 1
ATOM 2031 O O . ALA A 1 268 ? -4.492 -0.633 -0.381 1.00 98.50 268 ALA A O 1
ATOM 2032 N N . VAL A 1 269 ? -2.370 -1.322 -0.071 1.00 98.50 269 VAL A N 1
ATOM 2033 C CA . VAL A 1 269 ? -2.666 -2.749 0.061 1.00 98.50 269 VAL A CA 1
ATOM 2034 C C . VAL A 1 269 ? -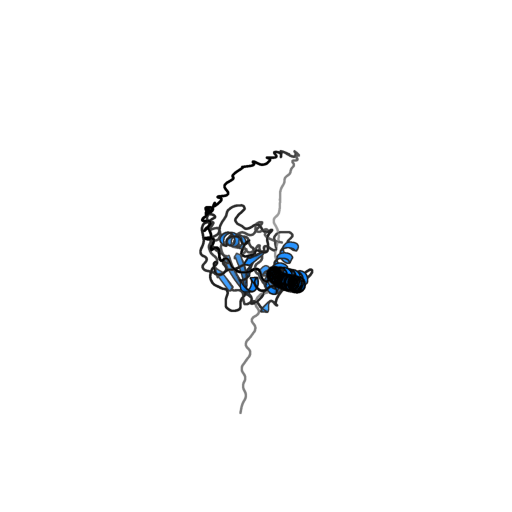1.914 -3.348 1.255 1.00 98.50 269 VAL A C 1
ATOM 2036 O O . VAL A 1 269 ? -0.733 -3.055 1.422 1.00 98.50 269 VAL A O 1
ATOM 2039 N N . PRO A 1 270 ? -2.542 -4.174 2.108 1.00 98.25 270 PRO A N 1
ATOM 2040 C CA . PRO A 1 270 ? -1.826 -4.783 3.221 1.00 98.25 270 PRO A CA 1
ATOM 2041 C C . PRO A 1 270 ? -0.882 -5.893 2.744 1.00 98.25 270 PRO A C 1
ATOM 2043 O O . PRO A 1 270 ? -1.232 -6.683 1.863 1.00 98.25 270 PRO A O 1
ATOM 2046 N N . TRP A 1 271 ? 0.285 -5.969 3.380 1.00 98.06 271 TRP A N 1
ATOM 2047 C CA . TRP A 1 271 ? 1.238 -7.070 3.292 1.00 98.06 271 TRP A CA 1
ATOM 2048 C C . TRP A 1 271 ? 1.241 -7.837 4.611 1.00 98.06 271 TRP A C 1
ATOM 2050 O O . TRP A 1 271 ? 1.519 -7.284 5.677 1.00 98.06 271 TRP A O 1
ATOM 2060 N N . THR A 1 272 ? 0.899 -9.115 4.549 1.00 95.62 272 THR A N 1
ATOM 2061 C CA . THR A 1 272 ? 0.772 -9.984 5.715 1.00 95.62 272 THR A CA 1
ATOM 2062 C C . THR A 1 272 ? 1.889 -11.017 5.739 1.00 95.62 272 THR A C 1
ATOM 2064 O O . THR A 1 272 ? 2.539 -11.307 4.738 1.00 95.62 272 THR A O 1
ATOM 2067 N N . LYS A 1 273 ? 2.099 -11.634 6.900 1.00 93.38 273 LYS A N 1
ATOM 2068 C CA . LYS A 1 273 ? 3.054 -12.743 7.051 1.00 93.38 273 LYS A CA 1
ATOM 2069 C C . LYS A 1 273 ? 2.749 -13.957 6.160 1.00 93.38 273 LYS A C 1
ATOM 2071 O O . LYS A 1 273 ? 3.635 -14.778 5.950 1.00 93.38 273 LYS A O 1
ATOM 2076 N N . ASP A 1 274 ? 1.502 -14.088 5.706 1.00 92.31 274 ASP A N 1
ATOM 2077 C CA . ASP A 1 274 ? 1.060 -15.202 4.869 1.00 92.31 274 ASP A CA 1
ATOM 2078 C C . ASP A 1 274 ? 1.453 -14.970 3.393 1.00 92.31 274 ASP A C 1
ATOM 2080 O O . ASP A 1 274 ? 1.516 -15.921 2.622 1.00 92.31 274 ASP A O 1
ATOM 2084 N N . ASP A 1 275 ? 1.791 -13.726 3.024 1.00 93.81 275 ASP A N 1
ATOM 2085 C CA . ASP A 1 275 ? 2.160 -13.325 1.661 1.00 93.81 275 ASP A CA 1
ATOM 2086 C C . ASP A 1 275 ? 3.641 -13.563 1.332 1.00 93.81 275 ASP A C 1
ATOM 2088 O O . ASP A 1 275 ? 4.014 -13.720 0.171 1.00 93.81 275 ASP A O 1
ATOM 2092 N N . GLY A 1 276 ? 4.513 -13.580 2.345 1.00 93.12 276 GLY A N 1
ATOM 2093 C CA . GLY A 1 276 ? 5.939 -13.810 2.145 1.00 93.12 276 GLY A CA 1
ATOM 2094 C C . GLY A 1 276 ? 6.821 -13.225 3.241 1.00 93.12 276 GLY A C 1
ATOM 2095 O O . GLY A 1 276 ? 6.452 -13.141 4.413 1.00 93.12 276 GLY A O 1
ATOM 2096 N N . LYS A 1 277 ? 8.050 -12.852 2.866 1.00 95.56 277 LYS A N 1
ATOM 2097 C CA . LYS A 1 277 ? 9.035 -12.306 3.811 1.00 95.56 277 LYS A CA 1
ATOM 2098 C C . LYS A 1 277 ? 8.550 -10.961 4.364 1.00 95.56 277 LYS A C 1
ATOM 2100 O O . LYS A 1 277 ? 7.918 -10.175 3.663 1.00 95.56 277 LYS A O 1
ATOM 2105 N N . ALA A 1 278 ? 8.882 -10.691 5.624 1.00 96.12 278 ALA A N 1
ATOM 2106 C CA . ALA A 1 278 ? 8.654 -9.380 6.221 1.00 96.12 278 ALA A CA 1
ATOM 2107 C C . ALA A 1 278 ? 9.511 -8.307 5.533 1.00 96.12 278 ALA A C 1
ATOM 2109 O O . ALA A 1 278 ? 10.580 -8.606 4.991 1.00 96.12 278 ALA A O 1
ATOM 2110 N N . PHE A 1 279 ? 9.065 -7.054 5.617 1.00 97.06 279 PHE A N 1
ATOM 2111 C CA . PHE A 1 279 ? 9.849 -5.911 5.160 1.00 97.06 279 PHE A CA 1
ATOM 2112 C C . PHE A 1 279 ? 11.184 -5.801 5.915 1.00 97.06 279 PHE A C 1
ATOM 2114 O O . PHE A 1 279 ? 11.336 -6.352 7.015 1.00 97.06 279 PHE A O 1
ATOM 2121 N N . PRO A 1 280 ? 12.177 -5.085 5.349 1.00 96.56 280 PRO A N 1
ATOM 2122 C CA . PRO A 1 280 ? 13.418 -4.805 6.052 1.00 96.56 280 PRO A CA 1
ATOM 2123 C C . PRO A 1 280 ? 13.158 -4.175 7.424 1.00 96.56 280 PRO A C 1
ATOM 2125 O O . PRO A 1 280 ? 12.185 -3.454 7.637 1.00 96.56 280 PRO A O 1
ATOM 2128 N N . LYS A 1 281 ? 14.046 -4.440 8.383 1.00 95.94 281 LYS A N 1
ATOM 2129 C CA . LYS A 1 281 ? 13.854 -4.005 9.770 1.00 95.94 281 LYS A CA 1
ATOM 2130 C C . LYS A 1 281 ? 13.614 -2.491 9.861 1.00 95.94 281 LYS A C 1
ATOM 2132 O O . LYS A 1 281 ? 14.446 -1.707 9.413 1.00 95.94 281 LYS A O 1
ATOM 2137 N N . GLY A 1 282 ? 12.524 -2.108 10.529 1.00 96.12 282 GLY A N 1
ATOM 2138 C CA . GLY A 1 282 ? 12.138 -0.708 10.739 1.00 96.12 282 GLY A CA 1
ATOM 2139 C C . GLY A 1 282 ? 11.440 -0.061 9.541 1.00 96.12 282 GLY A C 1
ATOM 2140 O O . GLY A 1 282 ? 11.206 1.141 9.578 1.00 96.12 282 GLY A O 1
ATOM 2141 N N . GLN A 1 283 ? 11.141 -0.835 8.498 1.00 98.12 283 GLN A N 1
ATOM 2142 C CA . GLN A 1 283 ? 10.325 -0.416 7.366 1.00 98.12 283 GLN A CA 1
ATOM 2143 C C . GLN A 1 283 ? 8.919 -0.980 7.542 1.00 98.12 283 GLN A C 1
ATOM 2145 O O . GLN A 1 283 ? 8.765 -2.154 7.874 1.00 98.12 283 GLN A O 1
ATOM 2150 N N . HIS A 1 284 ? 7.919 -0.142 7.302 1.00 98.19 284 HIS A N 1
ATOM 2151 C CA . HIS A 1 284 ? 6.503 -0.473 7.477 1.00 98.19 284 HIS A CA 1
ATOM 2152 C C . HIS A 1 284 ? 5.700 -0.303 6.193 1.00 98.19 284 HIS A C 1
ATOM 2154 O O . HIS A 1 284 ? 4.591 -0.824 6.077 1.00 98.19 284 HIS A O 1
ATOM 2160 N N . ILE A 1 285 ? 6.281 0.403 5.222 1.00 98.75 285 ILE A N 1
ATOM 2161 C CA . ILE A 1 285 ? 5.695 0.710 3.926 1.00 98.75 285 ILE A CA 1
ATOM 2162 C C . ILE A 1 285 ? 6.671 0.286 2.830 1.00 98.75 285 ILE A C 1
ATOM 2164 O O . ILE A 1 285 ? 7.884 0.442 2.985 1.00 98.75 285 ILE A O 1
ATOM 2168 N N . ALA A 1 286 ? 6.148 -0.209 1.714 1.00 98.69 286 ALA A N 1
ATOM 2169 C CA . ALA A 1 286 ? 6.917 -0.444 0.500 1.00 98.69 286 ALA A CA 1
ATOM 2170 C C . ALA A 1 286 ? 6.146 0.062 -0.722 1.00 98.69 286 ALA A C 1
ATOM 2172 O O . ALA A 1 286 ? 4.986 -0.291 -0.914 1.00 98.69 286 ALA A O 1
ATOM 2173 N N . PHE A 1 287 ? 6.779 0.867 -1.565 1.00 98.75 287 PHE A N 1
ATOM 2174 C CA . PHE A 1 287 ? 6.273 1.197 -2.893 1.00 98.75 287 PHE A CA 1
ATOM 2175 C C . PHE A 1 287 ? 6.827 0.201 -3.898 1.00 98.75 287 PHE A C 1
ATOM 2177 O O . PHE A 1 287 ? 7.993 -0.180 -3.803 1.00 98.75 287 PHE A O 1
ATOM 2184 N N . THR A 1 288 ? 5.994 -0.204 -4.851 1.00 98.75 288 THR A N 1
ATOM 2185 C CA . THR A 1 288 ? 6.394 -1.063 -5.968 1.00 98.75 288 THR A CA 1
ATOM 2186 C C . THR A 1 288 ? 5.854 -0.555 -7.291 1.00 98.75 288 THR A C 1
ATOM 2188 O O . THR A 1 288 ? 4.755 0.010 -7.337 1.00 98.75 288 THR A O 1
ATOM 2191 N N . HIS A 1 289 ? 6.630 -0.773 -8.350 1.00 98.31 289 HIS A N 1
ATOM 2192 C CA . HIS A 1 289 ? 6.243 -0.531 -9.736 1.00 98.31 289 HIS A CA 1
ATOM 2193 C C . HIS A 1 289 ? 6.933 -1.534 -10.664 1.00 98.31 289 HIS A C 1
ATOM 2195 O O . HIS A 1 289 ? 8.044 -1.976 -10.363 1.00 98.31 289 HIS A O 1
ATOM 2201 N N . TRP A 1 290 ? 6.287 -1.856 -11.784 1.00 97.88 290 TRP A N 1
ATOM 2202 C CA . TRP A 1 290 ? 6.910 -2.580 -12.887 1.00 97.88 290 TRP A CA 1
ATOM 2203 C C . TRP A 1 290 ? 7.251 -1.571 -13.977 1.00 97.88 290 TRP A C 1
ATOM 2205 O O . TRP A 1 290 ? 6.393 -1.200 -14.774 1.00 97.88 290 TRP A O 1
ATOM 2215 N N . ASP A 1 291 ? 8.492 -1.098 -13.964 1.00 96.62 291 ASP A N 1
ATOM 2216 C CA . ASP A 1 291 ? 8.973 -0.101 -14.912 1.00 96.62 291 ASP A CA 1
ATOM 2217 C C . ASP A 1 291 ? 9.393 -0.770 -16.225 1.00 96.62 291 ASP A C 1
ATOM 2219 O O . ASP A 1 291 ? 9.943 -1.872 -16.213 1.00 96.62 291 ASP A O 1
ATOM 2223 N N . ALA A 1 292 ? 9.141 -0.129 -17.363 1.00 94.69 292 ALA A N 1
ATOM 2224 C CA . ALA A 1 292 ? 9.591 -0.598 -18.666 1.00 94.69 292 ALA A CA 1
ATOM 2225 C C . ALA A 1 292 ? 10.187 0.539 -19.496 1.00 94.69 292 ALA A C 1
ATOM 2227 O O . ALA A 1 292 ? 9.705 1.675 -19.487 1.00 94.69 292 ALA A O 1
ATOM 2228 N N . ASP A 1 293 ? 11.213 0.209 -20.283 1.00 88.69 293 ASP A N 1
ATOM 2229 C CA . ASP A 1 293 ? 11.829 1.171 -21.187 1.00 88.69 293 ASP A CA 1
ATOM 2230 C C . ASP A 1 293 ? 10.812 1.627 -22.244 1.00 88.69 293 ASP A C 1
ATOM 2232 O O . ASP A 1 293 ? 10.212 0.834 -22.974 1.00 88.69 293 ASP A O 1
ATOM 2236 N N . LYS A 1 294 ? 10.652 2.947 -22.357 1.00 80.94 294 LYS A N 1
ATOM 2237 C CA . LYS A 1 294 ? 9.733 3.594 -23.303 1.00 80.94 294 LYS A CA 1
ATOM 2238 C C . LYS A 1 294 ? 9.990 3.270 -24.774 1.00 80.94 294 LYS A C 1
ATOM 2240 O O . LYS A 1 294 ? 9.090 3.438 -25.595 1.00 80.94 294 LYS A O 1
ATOM 2245 N N . ASP A 1 295 ? 11.221 2.906 -25.118 1.00 84.25 295 ASP A N 1
ATOM 2246 C CA . ASP A 1 295 ? 11.643 2.591 -26.478 1.00 84.25 295 ASP A CA 1
ATOM 2247 C C . ASP A 1 295 ? 11.687 1.066 -26.713 1.00 84.25 295 ASP A C 1
ATOM 2249 O O . ASP A 1 295 ? 11.738 0.636 -27.868 1.00 84.25 295 ASP A O 1
ATOM 2253 N N . ASP A 1 296 ? 11.653 0.252 -25.649 1.00 84.50 296 ASP A N 1
ATOM 2254 C CA . ASP A 1 296 ? 11.728 -1.211 -25.703 1.00 84.50 296 ASP A CA 1
ATOM 2255 C C . ASP A 1 296 ? 11.096 -1.864 -24.460 1.00 84.50 296 ASP A C 1
ATOM 2257 O O . ASP A 1 296 ? 11.790 -2.214 -23.506 1.00 84.50 296 ASP A O 1
ATOM 2261 N N . THR A 1 297 ? 9.783 -2.104 -24.493 1.00 82.44 297 THR A N 1
ATOM 2262 C CA . THR A 1 297 ? 9.038 -2.681 -23.358 1.00 82.44 297 THR A CA 1
ATOM 2263 C C . THR A 1 297 ? 9.446 -4.115 -23.007 1.00 82.44 297 THR A C 1
ATOM 2265 O O . THR A 1 297 ? 9.044 -4.634 -21.968 1.00 82.44 297 THR A O 1
ATOM 2268 N N . THR A 1 298 ? 10.282 -4.766 -23.829 1.00 84.00 298 THR A N 1
ATOM 2269 C CA . THR A 1 298 ? 10.884 -6.066 -23.484 1.00 84.00 298 THR A CA 1
ATOM 2270 C C . THR A 1 298 ? 11.973 -5.939 -22.418 1.00 84.00 298 THR A C 1
ATOM 2272 O O . THR A 1 298 ? 12.325 -6.928 -21.775 1.00 84.00 298 THR A O 1
ATOM 2275 N N . LYS A 1 299 ? 12.488 -4.723 -22.204 1.00 92.50 299 LYS A N 1
ATOM 2276 C CA . LYS A 1 299 ? 13.366 -4.372 -21.091 1.00 92.50 299 LYS A CA 1
ATOM 2277 C C . LYS A 1 299 ? 12.527 -3.716 -20.013 1.00 92.50 299 LYS A C 1
ATOM 2279 O O . LYS A 1 299 ? 12.054 -2.593 -20.173 1.00 92.50 299 LYS A O 1
ATOM 2284 N N . SER A 1 300 ? 12.353 -4.434 -18.919 1.00 96.56 300 SER A N 1
ATOM 2285 C CA . SER A 1 300 ? 11.617 -3.949 -17.765 1.00 96.56 300 SER A CA 1
ATOM 2286 C C . SER A 1 300 ? 12.352 -4.288 -16.479 1.00 96.56 300 SER A C 1
ATOM 2288 O O . SER A 1 300 ? 13.178 -5.202 -16.442 1.00 96.56 300 SER A O 1
ATOM 2290 N N . GLU A 1 301 ? 12.056 -3.536 -15.429 1.00 97.69 301 GLU A N 1
ATOM 2291 C CA . GLU A 1 301 ? 12.592 -3.727 -14.093 1.00 97.69 301 GLU A CA 1
ATOM 2292 C C . GLU A 1 301 ? 11.492 -3.617 -13.035 1.00 97.69 301 GLU A C 1
ATOM 2294 O O . GLU A 1 301 ? 10.531 -2.861 -13.153 1.00 97.69 301 GLU A O 1
ATOM 2299 N N . GLY A 1 302 ? 11.630 -4.410 -11.979 1.00 98.31 302 GLY A N 1
ATOM 2300 C CA . GLY A 1 302 ? 10.908 -4.194 -10.740 1.00 98.31 302 GLY A CA 1
ATOM 2301 C C . GLY A 1 302 ? 11.575 -3.091 -9.960 1.00 98.31 302 GLY A C 1
ATOM 2302 O O . GLY A 1 302 ? 12.800 -3.075 -9.834 1.00 98.31 302 GLY A O 1
ATOM 2303 N N . VAL A 1 303 ? 10.766 -2.212 -9.394 1.00 98.62 303 VAL A N 1
ATOM 2304 C CA . VAL A 1 303 ? 11.229 -1.078 -8.609 1.00 98.62 303 VAL A CA 1
ATOM 2305 C C . VAL A 1 303 ? 10.622 -1.165 -7.218 1.00 98.62 303 VAL A C 1
ATOM 2307 O O . VAL A 1 303 ? 9.414 -1.348 -7.085 1.00 98.62 303 VAL A O 1
ATOM 2310 N N . TRP A 1 304 ? 11.446 -0.995 -6.185 1.00 98.69 304 TRP A N 1
ATOM 2311 C CA . TRP A 1 304 ? 11.029 -0.960 -4.786 1.00 98.69 304 TRP A CA 1
ATOM 2312 C C . TRP A 1 304 ? 11.560 0.274 -4.076 1.00 98.69 304 TRP A C 1
ATOM 2314 O O . TRP A 1 304 ? 12.727 0.626 -4.225 1.00 98.69 304 TRP A O 1
ATOM 2324 N N . GLN A 1 305 ? 10.753 0.850 -3.194 1.00 98.69 305 GLN A N 1
ATOM 2325 C CA . GLN A 1 305 ? 11.226 1.819 -2.210 1.00 98.69 305 GLN A CA 1
ATOM 2326 C C . GLN A 1 305 ? 10.582 1.531 -0.856 1.00 98.69 305 GLN A C 1
ATOM 2328 O O . GLN A 1 305 ? 9.361 1.480 -0.746 1.00 98.69 305 GLN A O 1
ATOM 2333 N N . TYR A 1 306 ? 11.393 1.339 0.181 1.00 98.62 306 TYR A N 1
ATOM 2334 C CA . TYR A 1 306 ? 10.906 1.043 1.530 1.00 98.62 306 TYR A CA 1
ATOM 2335 C C . TYR A 1 306 ? 10.911 2.297 2.399 1.00 98.62 306 TYR A C 1
ATOM 2337 O O . TYR A 1 306 ? 11.850 3.090 2.309 1.00 98.62 306 TYR A O 1
ATOM 2345 N N . CYS A 1 307 ? 9.893 2.453 3.248 1.00 98.69 307 CYS A N 1
ATOM 2346 C CA . CYS A 1 307 ? 9.780 3.574 4.179 1.00 98.69 307 CYS A CA 1
ATOM 2347 C C . CYS A 1 307 ? 9.446 3.132 5.604 1.00 98.69 307 CYS A C 1
ATOM 2349 O O . CYS A 1 307 ? 8.679 2.188 5.827 1.00 98.69 307 CYS A O 1
ATOM 2351 N N . SER A 1 308 ? 9.981 3.864 6.584 1.00 98.38 308 SER A N 1
ATOM 2352 C CA . SER A 1 308 ? 9.696 3.636 8.004 1.00 98.38 308 SER A CA 1
ATOM 2353 C C . SER A 1 308 ? 8.310 4.119 8.429 1.00 98.38 308 SER A C 1
ATOM 2355 O O . SER A 1 308 ? 7.841 3.759 9.497 1.00 98.38 308 SER A O 1
ATOM 2357 N N . GLU A 1 309 ? 7.653 4.947 7.623 1.00 98.38 309 GLU A N 1
ATOM 2358 C CA . GLU A 1 309 ? 6.298 5.457 7.852 1.00 98.38 309 GLU A CA 1
ATOM 2359 C C . GLU A 1 309 ? 5.680 5.880 6.507 1.00 98.38 309 GLU A C 1
ATOM 2361 O O . GLU A 1 309 ? 6.422 6.046 5.529 1.00 98.38 309 GLU A O 1
ATOM 2366 N N . PRO A 1 310 ? 4.347 6.055 6.408 1.00 98.44 310 PRO A N 1
ATOM 2367 C CA . PRO A 1 310 ? 3.724 6.585 5.198 1.00 98.44 310 PRO A CA 1
ATOM 2368 C C . PRO A 1 310 ? 4.342 7.928 4.808 1.00 98.44 310 PRO A C 1
ATOM 2370 O O . PRO A 1 310 ? 4.472 8.813 5.645 1.00 98.44 310 PRO A O 1
ATOM 2373 N N . SER A 1 311 ? 4.706 8.104 3.537 1.00 98.31 311 SER A N 1
ATOM 2374 C CA . SER A 1 311 ? 5.222 9.380 3.031 1.00 98.31 311 SER A CA 1
ATOM 2375 C C . SER A 1 311 ? 4.625 9.701 1.671 1.00 98.31 311 SER A C 1
ATOM 2377 O O . SER A 1 311 ? 5.001 9.128 0.648 1.00 98.31 311 SER A O 1
ATOM 2379 N N . GLY A 1 312 ? 3.703 10.661 1.646 1.00 97.81 312 GLY A N 1
ATOM 2380 C CA . GLY A 1 312 ? 3.156 11.177 0.399 1.00 97.81 312 GLY A CA 1
ATOM 2381 C C . GLY A 1 312 ? 4.195 11.945 -0.423 1.00 97.81 312 GLY A C 1
ATOM 2382 O O . GLY A 1 312 ? 4.111 11.949 -1.647 1.00 97.81 312 GLY A O 1
ATOM 2383 N N . ALA A 1 313 ? 5.212 12.538 0.214 1.00 97.88 313 ALA A N 1
ATOM 2384 C CA . ALA A 1 313 ? 6.298 13.231 -0.483 1.00 97.88 313 ALA A CA 1
ATOM 2385 C C . ALA A 1 313 ? 7.209 12.264 -1.254 1.00 97.88 313 ALA A C 1
ATOM 2387 O O . ALA A 1 313 ? 7.547 12.526 -2.412 1.00 97.88 313 ALA A O 1
ATOM 2388 N N . ALA A 1 314 ? 7.584 11.141 -0.632 1.00 98.44 314 ALA A N 1
ATOM 2389 C CA . ALA A 1 314 ? 8.332 10.098 -1.325 1.00 98.44 314 ALA A CA 1
ATOM 2390 C C . ALA A 1 314 ? 7.484 9.457 -2.422 1.00 98.44 314 ALA A C 1
ATOM 2392 O O . ALA A 1 314 ? 7.954 9.353 -3.547 1.00 98.44 314 ALA A O 1
ATOM 2393 N N . LEU A 1 315 ? 6.216 9.131 -2.141 1.00 98.25 315 LEU A N 1
ATOM 2394 C CA . LEU A 1 315 ? 5.319 8.548 -3.140 1.00 98.25 315 LEU A CA 1
ATOM 2395 C C . LEU A 1 315 ? 5.131 9.464 -4.357 1.00 98.25 315 LEU A C 1
ATOM 2397 O O . LEU A 1 315 ? 5.157 8.999 -5.491 1.00 98.25 315 LEU A O 1
ATOM 2401 N N . GLU A 1 316 ? 4.967 10.771 -4.141 1.00 96.44 316 GLU A N 1
ATOM 2402 C CA . GLU A 1 316 ? 4.862 11.741 -5.233 1.00 96.44 316 GLU A CA 1
ATOM 2403 C C . GLU A 1 316 ? 6.127 11.755 -6.105 1.00 96.44 316 GLU A C 1
ATOM 2405 O O . GLU A 1 316 ? 6.033 11.919 -7.319 1.00 96.44 316 GLU A O 1
ATOM 2410 N N . THR A 1 317 ? 7.303 11.589 -5.497 1.00 97.56 317 THR A N 1
ATOM 2411 C CA . THR A 1 317 ? 8.582 11.501 -6.219 1.00 97.56 317 THR A CA 1
ATOM 2412 C C . THR A 1 317 ? 8.681 10.177 -6.972 1.00 97.56 317 THR A C 1
ATOM 2414 O O . THR A 1 317 ? 8.899 10.182 -8.180 1.00 97.56 317 THR A O 1
ATOM 2417 N N . PHE A 1 318 ? 8.387 9.067 -6.297 1.00 98.00 318 PHE A N 1
ATOM 2418 C CA . PHE A 1 318 ? 8.383 7.720 -6.856 1.00 98.00 318 PHE A CA 1
ATOM 2419 C C . PHE A 1 318 ? 7.477 7.613 -8.091 1.00 98.00 318 PHE A C 1
ATOM 2421 O O . PHE A 1 318 ? 7.914 7.160 -9.137 1.00 98.00 318 PHE A O 1
ATOM 2428 N N . MET A 1 319 ? 6.242 8.123 -8.025 1.00 95.94 319 MET A N 1
ATOM 2429 C CA . MET A 1 319 ? 5.303 8.103 -9.160 1.00 95.94 319 MET A CA 1
ATOM 2430 C C . MET A 1 319 ? 5.682 9.063 -10.303 1.00 95.94 319 MET A C 1
ATOM 2432 O O . MET A 1 319 ? 5.145 8.951 -11.404 1.00 95.94 319 MET A O 1
ATOM 2436 N N . LYS A 1 320 ? 6.550 10.054 -10.058 1.00 95.06 320 LYS A N 1
ATOM 2437 C CA . LYS A 1 320 ? 7.088 10.923 -11.120 1.00 95.06 320 LYS A CA 1
ATOM 2438 C C . LYS A 1 320 ? 8.243 10.253 -11.853 1.00 95.06 320 LYS A C 1
ATOM 2440 O O . LYS A 1 320 ? 8.364 10.445 -13.059 1.00 95.06 320 LYS A O 1
ATOM 2445 N N . GLU A 1 321 ? 9.080 9.530 -11.118 1.00 95.88 321 GLU A N 1
ATOM 2446 C CA . GLU A 1 321 ? 10.212 8.772 -11.656 1.00 95.88 321 GLU A CA 1
ATOM 2447 C C . GLU A 1 321 ? 9.740 7.509 -12.381 1.00 95.88 321 GLU A C 1
ATOM 2449 O O . GLU A 1 321 ? 10.242 7.220 -13.462 1.00 95.88 321 GLU A O 1
ATOM 2454 N N . HIS A 1 322 ? 8.701 6.861 -11.847 1.00 94.94 322 HIS A N 1
ATOM 2455 C CA . HIS A 1 322 ? 8.080 5.640 -12.361 1.00 94.94 322 HIS A CA 1
ATOM 2456 C C . HIS A 1 322 ? 6.600 5.907 -12.698 1.00 94.94 322 HIS A C 1
ATOM 2458 O O . HIS A 1 322 ? 5.692 5.548 -11.938 1.00 94.94 322 HIS A O 1
ATOM 2464 N N . PRO A 1 323 ? 6.327 6.671 -13.773 1.00 93.44 323 PRO A N 1
ATOM 2465 C CA . PRO A 1 323 ? 4.973 7.058 -14.137 1.00 93.44 323 PRO A CA 1
ATOM 2466 C C . PRO A 1 323 ? 4.203 5.880 -14.737 1.00 93.44 323 PRO A C 1
ATOM 2468 O O . PRO A 1 323 ? 4.779 5.042 -15.410 1.00 93.44 323 PRO A O 1
ATOM 2471 N N . TYR A 1 324 ? 2.871 5.887 -14.634 1.00 91.31 324 TYR A N 1
ATOM 2472 C CA . TYR A 1 324 ? 2.010 4.788 -15.110 1.00 91.31 324 TYR A CA 1
ATOM 2473 C C . TYR A 1 324 ? 2.240 4.328 -16.566 1.00 91.31 324 TYR A C 1
ATOM 2475 O O . TYR A 1 324 ? 1.954 3.186 -16.914 1.00 91.31 324 TYR A O 1
ATOM 2483 N N . TYR A 1 325 ? 2.718 5.217 -17.443 1.00 90.50 325 TYR A N 1
ATOM 2484 C CA . TYR A 1 325 ? 2.997 4.863 -18.834 1.00 90.50 325 TYR A CA 1
ATOM 2485 C C . TYR A 1 325 ? 4.330 4.131 -19.015 1.00 90.50 325 TYR A C 1
ATOM 2487 O O . TYR A 1 325 ? 4.531 3.560 -20.076 1.00 90.50 325 TYR A O 1
ATOM 2495 N N . ALA A 1 326 ? 5.227 4.175 -18.030 1.00 91.75 326 ALA A N 1
ATOM 2496 C CA . ALA A 1 326 ? 6.480 3.434 -17.992 1.00 91.75 326 ALA A CA 1
ATOM 2497 C C . ALA A 1 326 ? 6.216 2.056 -17.380 1.00 91.75 326 ALA A C 1
ATOM 2499 O O . ALA A 1 326 ? 6.581 1.778 -16.250 1.00 91.75 326 ALA A O 1
ATOM 2500 N N . SER A 1 327 ? 5.487 1.224 -18.114 1.00 93.38 327 SER A N 1
ATOM 2501 C CA . SER A 1 327 ? 5.167 -0.146 -17.720 1.00 93.38 327 SER A CA 1
ATOM 2502 C C . SER A 1 327 ? 5.110 -1.045 -18.953 1.00 93.38 327 SER A C 1
ATOM 2504 O O . SER A 1 327 ? 5.048 -0.520 -20.073 1.00 93.38 327 SER A O 1
ATOM 2506 N N . PRO A 1 328 ? 5.182 -2.381 -18.803 1.00 93.38 328 PRO A N 1
ATOM 2507 C CA . PRO A 1 328 ? 5.173 -3.272 -19.960 1.00 93.38 328 PRO A CA 1
ATOM 2508 C C . PRO A 1 328 ? 3.911 -3.122 -20.819 1.00 93.38 328 PRO A C 1
ATOM 2510 O O . PRO A 1 328 ? 4.006 -3.089 -22.049 1.00 93.38 328 PRO A O 1
ATOM 2513 N N . GLU A 1 329 ? 2.745 -2.954 -20.183 1.00 90.44 329 GLU A N 1
ATOM 2514 C CA . GLU A 1 329 ? 1.455 -2.812 -20.862 1.00 90.44 329 GLU A CA 1
ATOM 2515 C C . GLU A 1 329 ? 0.621 -1.654 -20.279 1.00 90.44 329 GLU A C 1
ATOM 2517 O O . GLU A 1 329 ? -0.407 -1.877 -19.646 1.00 90.44 329 GLU A O 1
ATOM 2522 N N . PRO A 1 330 ? 0.985 -0.381 -20.481 1.00 84.19 330 PRO A N 1
ATOM 2523 C CA . PRO A 1 330 ? 0.338 0.721 -19.775 1.00 84.19 330 PRO A CA 1
ATOM 2524 C C . PRO A 1 330 ? -1.157 0.839 -20.098 1.00 84.19 330 PRO A C 1
ATOM 2526 O O . PRO A 1 330 ? -1.572 0.755 -21.262 1.00 84.19 330 PRO A O 1
ATOM 2529 N N . ILE A 1 331 ? -1.977 1.119 -19.074 1.00 74.19 331 ILE A N 1
ATOM 2530 C CA . ILE A 1 331 ? -3.412 1.389 -19.257 1.00 74.19 331 ILE A CA 1
ATOM 2531 C C . ILE A 1 331 ? -3.626 2.499 -20.294 1.00 74.19 331 ILE A C 1
ATOM 2533 O O . ILE A 1 331 ? -3.133 3.619 -20.159 1.00 74.19 331 ILE A O 1
ATOM 2537 N N . GLY A 1 332 ? -4.417 2.186 -21.325 1.00 58.06 332 GLY A N 1
ATOM 2538 C CA . GLY A 1 332 ? -4.737 3.106 -22.422 1.00 58.06 332 GLY A CA 1
ATOM 2539 C C . GLY A 1 332 ? -3.743 3.095 -23.590 1.00 58.06 332 GLY A C 1
ATOM 2540 O O . GLY A 1 332 ? -3.964 3.828 -24.555 1.00 58.06 332 GLY A O 1
ATOM 2541 N N . GLY A 1 333 ? -2.705 2.250 -23.538 1.00 50.34 333 GLY A N 1
ATOM 2542 C CA . GLY A 1 333 ? -1.638 2.176 -24.536 1.00 50.34 333 GLY A CA 1
ATOM 2543 C C . GLY A 1 333 ? -0.697 3.385 -24.489 1.00 50.34 333 GLY A C 1
ATOM 2544 O O . GLY A 1 333 ? -1.047 4.459 -23.999 1.00 50.34 333 GLY A O 1
ATOM 2545 N N . TYR A 1 334 ? 0.520 3.233 -25.022 1.00 37.31 334 TYR A N 1
ATOM 2546 C CA . TYR A 1 334 ? 1.460 4.346 -25.188 1.00 37.31 334 TYR A CA 1
ATOM 2547 C C . TYR A 1 334 ? 0.854 5.416 -26.115 1.00 37.31 334 TYR A C 1
ATOM 2549 O O . TYR A 1 334 ? 0.976 5.357 -27.339 1.00 37.31 334 TYR A O 1
ATOM 2557 N N . ALA A 1 335 ? 0.226 6.445 -25.543 1.00 36.09 335 ALA A N 1
ATOM 2558 C CA . ALA A 1 335 ? -0.073 7.684 -26.252 1.00 36.09 335 ALA A CA 1
ATOM 2559 C C . ALA A 1 335 ? 1.233 8.483 -26.390 1.00 36.09 335 ALA A C 1
ATOM 2561 O O . ALA A 1 335 ? 1.477 9.455 -25.675 1.00 36.09 335 ALA A O 1
ATOM 2562 N N . GLY A 1 336 ? 2.124 8.010 -27.264 1.00 34.69 336 GLY A N 1
ATOM 2563 C CA . GLY A 1 336 ? 3.397 8.656 -27.549 1.00 34.69 336 GLY A CA 1
ATOM 2564 C C . GLY A 1 336 ? 3.223 10.140 -27.894 1.00 34.69 336 GLY A C 1
ATOM 2565 O O . GLY A 1 336 ? 2.429 10.490 -28.764 1.00 34.69 336 GLY A O 1
ATOM 2566 N N . LYS A 1 337 ? 4.046 10.971 -27.237 1.00 34.81 337 LYS A N 1
ATOM 2567 C CA . LYS A 1 337 ? 4.227 12.429 -27.386 1.00 34.81 337 LYS A CA 1
ATOM 2568 C C . LYS A 1 337 ? 3.034 13.307 -26.968 1.00 34.81 337 LYS A C 1
ATOM 2570 O O . LYS A 1 337 ? 2.087 13.497 -27.727 1.00 34.81 337 LYS A O 1
ATOM 2575 N N . GLN A 1 338 ? 3.180 13.956 -25.809 1.00 32.41 338 GLN A N 1
ATOM 2576 C CA . GLN A 1 338 ? 2.756 15.351 -25.635 1.00 32.41 338 GLN A CA 1
ATOM 2577 C C . GLN A 1 338 ? 3.976 16.252 -25.811 1.00 32.41 338 GLN A C 1
ATOM 2579 O O . GLN A 1 338 ? 5.055 15.866 -25.311 1.00 32.41 338 GLN A O 1
#

Radius of gyration: 39.25 Å; Cα contacts (8 Å, |Δi|>4): 440; chains: 1; bounding box: 116×68×133 Å

Foldseek 3Di:
DDDDDDDDDDDDDDDDDDDDDDDDDDDDDDDDDDDDDDDDDDDDDDDDDDDDDDDDDDDDPDPDDDDDDDDDDDDDDDDDDDDDDPDDPVVVVVVVVVVVVVVVVVVVVVVVVVVVVVVVVVVVVVVVVCVVCVLVVLLQVLLVVCVVHDLQPQKDHLVLKDDKDKDWADAQVLADDPPDDDADPDVPDQAHYAHDDPPQACPDQLAQEDDPVRDHDSRRPNNLQLQQAKEKEFEVVCVVDSNLSSSSVNSSVVLNVVDPDCFNRHHYHYDYVVNDDDDPPLFGIKIWHWFADPVGLVTIMIMIMTGNGDGSSNVVVVCVVRTQQRHSNHVPHPPPDD

Secondary structure (DSSP, 8-state):
-------------------------------------------------------------------------PPP------------HHHHHHHHHHHHHHHHHHHHHHHHHHHHHHHHHHHHHHHHHHHHHHHHHHHHHHHHHTTT--GGGSBS-GGGB---EEEE---TT-EE-TT-----SSSS-SSS-EE-BTTTBSPPTT--B--TTTPPPHHHHHHHHHTT-EEEEE-HHHHH-HHHHHHHHHHHHHHHHH-SSSTT-EEEEE--TTTSSPPSTT--EEEEEEEEETTEEEEEEEEEEEESS-BHHHHHHHHHHS-TTSSSS-TT------

Solvent-accessible surface area (backbone atoms only — not comparable to full-atom values): 20686 Å² total; per-residue (Å²): 135,88,87,84,92,85,83,88,83,81,89,82,88,84,90,88,82,85,84,89,85,86,89,91,85,84,83,89,78,90,80,91,79,90,80,92,82,91,84,84,87,87,90,83,83,86,88,82,91,81,83,84,86,86,80,91,81,90,80,83,84,75,86,77,75,83,81,84,78,82,84,84,78,80,80,82,82,78,84,77,88,78,80,89,74,85,73,55,79,66,61,60,54,51,56,50,52,53,54,51,52,51,52,50,52,50,56,51,50,52,54,51,51,53,50,50,53,50,52,52,52,52,49,52,53,50,51,54,53,50,61,69,44,43,52,64,54,47,18,53,56,45,27,55,73,53,67,90,59,60,61,56,70,36,59,41,60,43,81,46,37,60,74,76,45,75,45,84,46,55,40,81,91,39,66,39,61,82,90,66,85,78,86,67,96,49,55,77,64,27,54,38,60,17,26,68,41,92,94,56,16,50,56,69,74,86,64,22,67,42,44,86,93,65,50,75,59,68,40,20,52,38,31,30,13,38,33,11,22,38,38,38,34,30,29,64,68,36,66,71,32,36,60,47,41,6,35,50,53,34,50,30,49,50,40,58,75,68,41,88,77,71,68,55,39,49,36,35,38,64,45,51,80,90,78,45,64,77,62,61,92,76,37,35,28,35,40,28,26,18,35,17,42,92,92,43,48,90,49,33,28,20,33,37,33,43,12,53,46,50,30,28,32,35,49,57,49,51,47,65,77,54,32,28,72,32,12,61,53,20,72,90,52,87,78,75,81,132

InterPro domains:
  IPR021454 Protein of unknown function DUF3105 [PF11303] (175-290)

pLDDT: mean 79.17, std 22.29, range [32.41, 98.81]

Mean predicted aligned error: 16.22 Å